Protein AF-A0A855X5D0-F1 (afdb_monomer_lite)

pLDDT: mean 80.13, std 18.16, range [44.34, 98.19]

Foldseek 3Di:
DDDDPPVVVVVVVVVVVVCVVVVVDPVCVVVVVVVVVPPDLVFWDPLLCQQVDDFQFWKWFAFPVRDIDTFTWHGKDFALDPVLQVQQVVLCVVDVVNPQPDGQQFWKWFAFPVGDIDIFGWSWKAKHFPQPDPPDPDDDDDDPPDPRDRGDIWMWTWTDDPVDPHTDTHTLNGTQWMATPSRDTDHSVNRRVCHSVLVGFHRMFIWGDDPNDIDTHGSSRTPTMGGDDCVVVVVVVVVVVVVVVVVVVVVVVVVVVVVVVPPPPDDDDD

Secondary structure (DSSP, 8-state):
---SSHHHHHHHHHHHHHHHHTT--TTHHHHHHHHTTTS--TTEEPGGGGGGSPTT-EEEEEETTS-EEEEEEEEEEE--SHHHHHHHHHHHHT-GGGGGSPPTT-EEEEEETTS-EEEEEEEEEEEEEET--------GGG-------PPEEEEEEEEE-TT-SSPEEEEGGGEEEEE-TT-PEEPHHHHHHHHHTT-S--SEEEEEEETTEEEEEEGGGEEEEEE----TTHHHHHHHHHHHHHHHHHHHHHHHHHHHHTTSS-----

Radius of gyration: 32.15 Å; chains: 1; bounding box: 74×50×108 Å

Structure (mmCIF, N/CA/C/O backbone):
data_AF-A0A855X5D0-F1
#
_entry.id   AF-A0A855X5D0-F1
#
loop_
_atom_site.group_PDB
_atom_site.id
_atom_site.type_symbol
_atom_site.label_atom_id
_atom_site.label_alt_id
_atom_site.label_comp_id
_atom_site.label_asym_id
_atom_site.label_entity_id
_atom_site.label_seq_id
_atom_site.pdbx_PDB_ins_code
_atom_site.Cartn_x
_atom_site.Cartn_y
_atom_site.Cartn_z
_atom_site.occupancy
_atom_site.B_iso_or_equiv
_atom_site.auth_seq_id
_atom_site.auth_comp_id
_atom_site.auth_asym_id
_atom_site.auth_atom_id
_atom_site.pdbx_PDB_model_num
ATOM 1 N N . MET A 1 1 ? 40.410 -20.622 -70.596 1.00 48.56 1 MET A N 1
ATOM 2 C CA . MET A 1 1 ? 39.540 -20.908 -69.436 1.00 48.56 1 MET A CA 1
ATOM 3 C C . MET A 1 1 ? 40.264 -20.461 -68.178 1.00 48.56 1 MET A C 1
ATOM 5 O O . MET A 1 1 ? 41.445 -20.757 -68.060 1.00 48.56 1 MET A O 1
ATOM 9 N N . THR A 1 2 ? 39.512 -19.817 -67.278 1.00 56.19 2 THR A N 1
ATOM 10 C CA . THR A 1 2 ? 39.703 -19.744 -65.812 1.00 56.19 2 THR A CA 1
ATOM 11 C C . THR A 1 2 ? 40.847 -18.895 -65.234 1.00 56.19 2 THR A C 1
ATOM 13 O O . THR A 1 2 ? 41.936 -18.864 -65.783 1.00 56.19 2 THR A O 1
ATOM 16 N N . PHE A 1 3 ? 40.560 -18.278 -64.072 1.00 45.97 3 PHE A N 1
ATOM 17 C CA . PHE A 1 3 ? 41.416 -17.476 -63.166 1.00 45.97 3 PHE A CA 1
ATOM 18 C C . PHE A 1 3 ? 41.301 -15.935 -63.182 1.00 45.97 3 PHE A C 1
ATOM 20 O O . PHE A 1 3 ? 42.291 -15.245 -62.977 1.00 45.97 3 PHE A O 1
ATOM 27 N N . LYS A 1 4 ? 40.090 -15.361 -63.298 1.00 51.19 4 LYS A N 1
ATOM 28 C CA . LYS A 1 4 ? 39.847 -13.962 -62.855 1.00 51.19 4 LYS A CA 1
ATOM 29 C C . LYS A 1 4 ? 38.757 -13.778 -61.783 1.00 51.19 4 LYS A C 1
ATOM 31 O O . LYS A 1 4 ? 38.727 -12.737 -61.143 1.00 51.19 4 LYS A O 1
ATOM 36 N N . SER A 1 5 ? 37.928 -14.785 -61.481 1.00 54.06 5 SER A N 1
ATOM 37 C CA . SER A 1 5 ? 36.814 -14.628 -60.519 1.00 54.06 5 SER A CA 1
ATOM 38 C C . SER A 1 5 ? 37.143 -14.944 -59.049 1.00 54.06 5 SER A C 1
ATOM 40 O O . SER A 1 5 ? 36.291 -14.760 -58.184 1.00 54.06 5 SER A O 1
ATOM 42 N N . ILE A 1 6 ? 38.356 -15.417 -58.733 1.00 57.03 6 ILE A N 1
ATOM 43 C CA . ILE A 1 6 ? 38.697 -15.870 -57.368 1.00 57.03 6 ILE A CA 1
ATOM 44 C C . ILE A 1 6 ? 38.988 -14.681 -56.431 1.00 57.03 6 ILE A C 1
ATOM 46 O O . ILE A 1 6 ? 38.666 -14.738 -55.245 1.00 57.03 6 ILE A O 1
ATOM 50 N N . GLY A 1 7 ? 39.523 -13.573 -56.958 1.00 59.91 7 GLY A N 1
ATOM 51 C CA . GLY A 1 7 ? 39.878 -12.398 -56.151 1.00 59.91 7 GLY A CA 1
ATOM 52 C C . GLY A 1 7 ? 38.670 -11.680 -55.537 1.00 59.91 7 GLY A C 1
ATOM 53 O O . GLY A 1 7 ? 38.699 -11.325 -54.360 1.00 59.91 7 GLY A O 1
ATOM 54 N N . GLY A 1 8 ? 37.581 -11.529 -56.298 1.00 61.88 8 GLY A N 1
ATOM 55 C CA . GLY A 1 8 ? 36.363 -10.864 -55.817 1.00 61.88 8 GLY A CA 1
ATOM 56 C C . GLY A 1 8 ? 35.656 -11.645 -54.708 1.00 61.88 8 GLY A C 1
ATOM 57 O O . GLY A 1 8 ? 35.184 -11.063 -53.734 1.00 61.88 8 GLY A O 1
ATOM 58 N N . LEU A 1 9 ? 35.652 -12.978 -54.800 1.00 67.19 9 LEU A N 1
ATOM 59 C CA . LEU A 1 9 ? 35.000 -13.827 -53.805 1.00 67.19 9 LEU A CA 1
ATOM 60 C C . LEU A 1 9 ? 35.760 -13.808 -52.469 1.00 67.19 9 LEU A C 1
ATOM 62 O O . LEU A 1 9 ? 35.141 -13.729 -51.409 1.00 67.19 9 LEU A O 1
ATOM 66 N N . ALA A 1 10 ? 37.096 -13.790 -52.511 1.00 72.06 10 ALA A N 1
ATOM 67 C CA . ALA A 1 10 ? 37.926 -13.659 -51.314 1.00 72.06 10 ALA A CA 1
ATOM 68 C C . ALA A 1 10 ? 37.711 -12.308 -50.610 1.00 72.06 10 ALA A C 1
ATOM 70 O O . ALA A 1 10 ? 37.531 -12.276 -49.394 1.00 72.06 10 ALA A O 1
ATOM 71 N N . ALA A 1 11 ? 37.647 -11.209 -51.366 1.00 69.62 11 ALA A N 1
ATOM 72 C CA . ALA A 1 11 ? 37.386 -9.878 -50.823 1.00 69.62 11 ALA A CA 1
ATOM 73 C C . ALA A 1 11 ? 36.021 -9.779 -50.122 1.00 69.62 11 ALA A C 1
ATOM 75 O O . ALA A 1 11 ? 35.946 -9.329 -48.978 1.00 69.62 11 ALA A O 1
ATOM 76 N N . VAL A 1 12 ? 34.954 -10.264 -50.765 1.00 71.56 12 VAL A N 1
ATOM 77 C CA . VAL A 1 12 ? 33.603 -10.282 -50.177 1.00 71.56 12 VAL A CA 1
ATOM 78 C C . VAL A 1 12 ? 33.570 -11.133 -48.906 1.00 71.56 12 VAL A C 1
ATOM 80 O O . VAL A 1 12 ? 32.991 -10.726 -47.901 1.00 71.56 12 VAL A O 1
ATOM 83 N N . THR A 1 13 ? 34.252 -12.281 -48.907 1.00 74.31 13 THR A N 1
ATOM 84 C CA . THR A 1 13 ? 34.310 -13.166 -47.734 1.00 74.31 13 THR A CA 1
ATOM 85 C C . THR A 1 13 ? 35.055 -12.511 -46.566 1.00 74.31 13 THR A C 1
ATOM 87 O O . THR A 1 13 ? 34.614 -12.624 -45.425 1.00 74.31 13 THR A O 1
ATOM 90 N N . VAL A 1 14 ? 36.139 -11.771 -46.834 1.00 76.56 14 VAL A N 1
ATOM 91 C CA . VAL A 1 14 ? 36.885 -11.016 -45.811 1.00 76.56 14 VAL A CA 1
ATOM 92 C C . VAL A 1 14 ? 36.046 -9.874 -45.238 1.00 76.56 14 VAL A C 1
ATOM 94 O O . VAL A 1 14 ? 36.034 -9.695 -44.024 1.00 76.56 14 VAL A O 1
ATOM 97 N N . VAL A 1 15 ? 35.291 -9.144 -46.064 1.00 71.81 15 VAL A N 1
ATOM 98 C CA . VAL A 1 15 ? 34.391 -8.077 -45.588 1.00 71.81 15 VAL A CA 1
ATOM 99 C C . VAL A 1 15 ? 33.270 -8.645 -44.713 1.00 71.81 15 VAL A C 1
ATOM 101 O O . VAL A 1 15 ? 33.015 -8.116 -43.633 1.00 71.81 15 VAL A O 1
ATOM 104 N N . ILE A 1 16 ? 32.646 -9.760 -45.113 1.00 71.12 16 ILE A N 1
ATOM 105 C CA . ILE A 1 16 ? 31.619 -10.439 -44.304 1.00 71.12 16 ILE A CA 1
ATOM 106 C C . ILE A 1 16 ? 32.216 -10.958 -42.988 1.00 71.12 16 ILE A C 1
ATOM 108 O O . ILE A 1 16 ? 31.615 -10.776 -41.930 1.00 71.12 16 ILE A O 1
ATOM 112 N N . ALA A 1 17 ? 33.408 -11.559 -43.021 1.00 72.75 17 ALA A N 1
ATOM 113 C CA . ALA A 1 17 ? 34.087 -12.041 -41.819 1.00 72.75 17 ALA A CA 1
ATOM 114 C C . ALA A 1 17 ? 34.466 -10.894 -40.867 1.00 72.75 17 ALA A C 1
ATOM 116 O O . ALA A 1 17 ? 34.275 -11.016 -39.658 1.00 72.75 17 ALA A O 1
ATOM 117 N N . LEU A 1 18 ? 34.936 -9.759 -41.395 1.00 70.00 18 LEU A N 1
ATOM 118 C CA . LEU A 1 18 ? 35.230 -8.560 -40.606 1.00 70.00 18 LEU A CA 1
ATOM 119 C C . LEU A 1 18 ? 33.960 -7.934 -40.019 1.00 70.00 18 LEU A C 1
ATOM 121 O O . LEU A 1 18 ? 33.992 -7.508 -38.871 1.00 70.00 18 LEU A O 1
ATOM 125 N N . LEU A 1 19 ? 32.833 -7.944 -40.738 1.00 64.81 19 LEU A N 1
ATOM 126 C CA . LEU A 1 19 ? 31.530 -7.512 -40.212 1.00 64.81 19 LEU A CA 1
ATOM 127 C C . LEU A 1 19 ? 31.025 -8.423 -39.082 1.00 64.81 19 LEU A C 1
ATOM 129 O O . LEU A 1 19 ? 30.462 -7.933 -38.102 1.00 64.81 19 LEU A O 1
ATOM 133 N N . GLN A 1 20 ? 31.257 -9.737 -39.179 1.00 66.00 20 GLN A N 1
ATOM 134 C CA . GLN A 1 20 ? 30.922 -10.672 -38.101 1.00 66.00 20 GLN A CA 1
ATOM 135 C C . GLN A 1 20 ? 31.852 -10.526 -36.887 1.00 66.00 20 GLN A C 1
ATOM 137 O O . GLN A 1 20 ? 31.377 -10.581 -35.753 1.00 66.00 20 GLN A O 1
ATOM 142 N N . LEU A 1 21 ? 33.147 -10.270 -37.104 1.00 64.31 21 LEU A N 1
ATOM 143 C CA . LEU A 1 21 ? 34.119 -9.998 -36.036 1.00 64.31 21 LEU A CA 1
ATOM 144 C C . LEU A 1 21 ? 33.922 -8.622 -35.384 1.00 64.31 21 LEU A C 1
ATOM 146 O O . LEU A 1 21 ? 34.175 -8.476 -34.191 1.00 64.31 21 LEU A O 1
ATOM 150 N N . ALA A 1 22 ? 33.417 -7.632 -36.124 1.00 63.50 22 ALA A N 1
ATOM 151 C CA . ALA A 1 22 ? 33.080 -6.305 -35.608 1.00 63.50 22 ALA A CA 1
ATOM 152 C C . ALA A 1 22 ? 31.849 -6.305 -34.677 1.00 63.50 22 ALA A C 1
ATOM 154 O O . ALA A 1 22 ? 31.478 -5.260 -34.147 1.00 63.50 22 ALA A O 1
ATOM 155 N N . GLY A 1 23 ? 31.201 -7.456 -34.455 1.00 51.03 23 GLY A N 1
ATOM 156 C CA . GLY A 1 23 ? 30.094 -7.587 -33.505 1.00 51.03 23 GLY A CA 1
ATOM 157 C C . GLY A 1 23 ? 28.768 -6.985 -33.983 1.00 51.03 23 GLY A C 1
ATOM 158 O O . GLY A 1 23 ? 27.768 -7.086 -33.271 1.00 51.03 23 GLY A O 1
ATOM 159 N N . CYS A 1 24 ? 28.704 -6.446 -35.205 1.00 56.78 24 CYS A N 1
ATOM 160 C CA . CYS A 1 24 ? 27.493 -5.926 -35.851 1.00 56.78 24 CYS A CA 1
ATOM 161 C C . CYS A 1 24 ? 26.588 -7.046 -36.388 1.00 56.78 24 CYS A C 1
ATOM 163 O O . CYS A 1 24 ? 26.014 -6.951 -37.470 1.00 56.78 24 CYS A O 1
ATOM 165 N N . SER A 1 25 ? 26.450 -8.141 -35.644 1.00 50.53 25 SER A N 1
ATOM 166 C CA . SER A 1 25 ? 25.411 -9.116 -35.950 1.00 50.53 25 SER A CA 1
ATOM 167 C C . SER A 1 25 ? 24.046 -8.443 -35.756 1.00 50.53 25 SER A C 1
ATOM 169 O O . SER A 1 25 ? 23.836 -7.724 -34.781 1.00 50.53 25 SER A O 1
ATOM 171 N N . ALA A 1 26 ? 23.076 -8.715 -36.631 1.00 51.69 26 ALA A N 1
ATOM 172 C CA . ALA A 1 26 ? 21.668 -8.377 -36.383 1.00 51.69 26 ALA A CA 1
ATOM 173 C C . ALA A 1 26 ? 21.155 -8.955 -35.037 1.00 51.69 26 ALA A C 1
ATOM 175 O O . ALA A 1 26 ? 20.164 -8.495 -34.478 1.00 51.69 26 ALA A O 1
ATOM 176 N N . ILE A 1 27 ? 21.890 -9.921 -34.471 1.00 52.34 27 ILE A N 1
ATOM 177 C CA . ILE A 1 27 ? 21.717 -10.494 -33.132 1.00 52.34 27 ILE A CA 1
ATOM 178 C C . ILE A 1 27 ? 22.186 -9.522 -32.020 1.00 52.34 27 ILE A C 1
ATOM 180 O O . ILE A 1 27 ? 21.593 -9.483 -30.939 1.00 52.34 27 ILE A O 1
ATOM 184 N N . GLY A 1 28 ? 23.179 -8.668 -32.284 1.00 45.84 28 GLY A N 1
ATOM 185 C CA . GLY A 1 28 ? 23.668 -7.618 -31.382 1.00 45.84 28 GLY A CA 1
ATOM 186 C C . GLY A 1 28 ? 22.643 -6.516 -31.090 1.00 45.84 28 GLY A C 1
ATOM 187 O O . GLY A 1 28 ? 22.650 -5.958 -29.993 1.00 45.84 28 GLY A O 1
ATOM 188 N N . TYR A 1 29 ? 21.688 -6.275 -31.996 1.00 51.09 29 TYR A N 1
ATOM 189 C CA . TYR A 1 29 ? 20.552 -5.377 -31.739 1.00 51.09 29 TYR A CA 1
ATOM 190 C C . TYR A 1 29 ? 19.574 -5.941 -30.691 1.00 51.09 29 TYR A C 1
ATOM 192 O O . TYR A 1 29 ? 18.977 -5.175 -29.933 1.00 51.09 29 TYR A O 1
ATOM 200 N N . GLY A 1 30 ? 19.438 -7.269 -30.591 1.00 47.47 30 GLY A N 1
ATOM 201 C CA . GLY A 1 30 ? 18.588 -7.913 -29.584 1.00 47.47 30 GLY A CA 1
ATOM 202 C C . GLY A 1 30 ? 19.266 -8.019 -28.217 1.00 47.47 30 GLY A C 1
ATOM 203 O O . GLY A 1 30 ? 18.674 -7.664 -27.199 1.00 47.47 30 GLY A O 1
ATOM 204 N N . LEU A 1 31 ? 20.536 -8.435 -28.184 1.00 45.72 31 LEU A N 1
ATOM 205 C CA . LEU A 1 31 ? 21.280 -8.624 -26.932 1.00 45.72 31 LEU A CA 1
ATOM 206 C C . LEU A 1 31 ? 21.773 -7.313 -26.311 1.00 45.72 31 LEU A C 1
ATOM 208 O O . LEU A 1 31 ? 21.758 -7.196 -25.088 1.00 45.72 31 LEU A O 1
ATOM 212 N N . GLY A 1 32 ? 22.119 -6.299 -27.111 1.00 44.41 32 GLY A N 1
ATOM 213 C CA . GLY A 1 32 ? 22.496 -4.975 -26.605 1.00 44.41 32 GLY A CA 1
ATOM 214 C C . GLY A 1 32 ? 21.390 -4.335 -25.763 1.00 44.41 32 GLY A C 1
ATOM 215 O O . GLY A 1 32 ? 21.660 -3.852 -24.669 1.00 44.41 32 GLY A O 1
ATOM 216 N N . SER A 1 33 ? 20.124 -4.444 -26.191 1.00 51.22 33 SER A N 1
ATOM 217 C CA . SER A 1 33 ? 18.973 -3.972 -25.401 1.00 51.22 33 SER A CA 1
ATOM 218 C C . SER A 1 33 ? 18.731 -4.763 -24.106 1.00 51.22 33 SER A C 1
ATOM 220 O O . SER A 1 33 ? 18.202 -4.213 -23.141 1.00 51.22 33 SER A O 1
ATOM 222 N N . ALA A 1 34 ? 19.145 -6.033 -24.058 1.00 50.47 34 ALA A N 1
ATOM 223 C CA . ALA A 1 34 ? 19.022 -6.884 -22.875 1.00 50.47 34 ALA A CA 1
ATOM 224 C C . ALA A 1 34 ? 20.180 -6.674 -21.880 1.00 50.47 34 ALA A C 1
ATOM 226 O O . ALA A 1 34 ? 19.989 -6.818 -20.671 1.00 50.47 34 ALA A O 1
ATOM 227 N N . ILE A 1 35 ? 21.370 -6.310 -22.372 1.00 45.81 35 ILE A N 1
ATOM 228 C CA . ILE A 1 35 ? 22.574 -6.069 -21.562 1.00 45.81 35 ILE A CA 1
ATOM 229 C C . ILE A 1 35 ? 22.594 -4.630 -21.016 1.00 45.81 35 ILE A C 1
ATOM 231 O O . ILE A 1 35 ? 22.875 -4.449 -19.828 1.00 45.81 35 ILE A O 1
ATOM 235 N N . ASP A 1 36 ? 22.156 -3.629 -21.793 1.00 49.69 36 ASP A N 1
ATOM 236 C CA . ASP A 1 36 ? 21.922 -2.262 -21.283 1.00 49.69 36 ASP A CA 1
ATOM 237 C C . ASP A 1 36 ? 20.812 -2.212 -20.213 1.00 49.69 36 ASP A C 1
ATOM 239 O O . ASP A 1 36 ? 20.760 -1.286 -19.403 1.00 49.69 36 ASP A O 1
ATOM 243 N N . GLY A 1 37 ? 19.951 -3.235 -20.150 1.00 50.72 37 GLY A N 1
ATOM 244 C CA . GLY A 1 37 ? 18.938 -3.384 -19.105 1.00 50.72 37 GLY A CA 1
ATOM 245 C C . GLY A 1 37 ? 19.491 -3.749 -17.721 1.00 50.72 37 GLY A C 1
ATOM 246 O O . GLY A 1 37 ? 18.774 -3.598 -16.734 1.00 50.72 37 GLY A O 1
ATOM 247 N N . ARG A 1 38 ? 20.746 -4.219 -17.606 1.00 47.91 38 ARG A N 1
ATOM 248 C CA . ARG A 1 38 ? 21.296 -4.736 -16.333 1.00 47.91 38 ARG A CA 1
ATOM 249 C C . ARG A 1 38 ? 22.360 -3.863 -15.667 1.00 47.91 38 ARG A C 1
ATOM 251 O O . ARG A 1 38 ? 22.515 -3.967 -14.456 1.00 47.91 38 ARG A O 1
ATOM 258 N N . GLN A 1 39 ? 23.067 -2.993 -16.392 1.00 45.44 39 GLN A N 1
ATOM 259 C CA . GLN A 1 39 ? 24.196 -2.223 -15.828 1.00 45.44 39 GLN A CA 1
ATOM 260 C C . GLN A 1 39 ? 23.893 -0.756 -15.483 1.00 45.44 39 GLN A C 1
ATOM 262 O O . GLN A 1 39 ? 24.795 0.017 -15.164 1.00 45.44 39 GLN A O 1
ATOM 267 N N . GLY A 1 40 ? 22.619 -0.368 -15.451 1.00 45.34 40 GLY A N 1
ATOM 268 C CA . GLY A 1 40 ? 22.233 1.006 -15.146 1.00 45.34 40 GLY A CA 1
ATOM 269 C C . GLY A 1 40 ? 20.891 1.147 -14.449 1.00 45.34 40 GLY A C 1
ATOM 270 O O . GLY A 1 40 ? 20.131 2.035 -14.825 1.00 45.34 40 GLY A O 1
ATOM 271 N N . ALA A 1 41 ? 20.597 0.350 -13.415 1.00 51.72 41 ALA A N 1
ATOM 272 C CA . ALA A 1 41 ? 19.527 0.675 -12.463 1.00 51.72 41 ALA A CA 1
ATOM 273 C C . ALA A 1 41 ? 19.930 1.896 -11.608 1.00 51.72 41 ALA A C 1
ATOM 275 O O . ALA A 1 41 ? 20.033 1.844 -10.390 1.00 51.72 41 ALA A O 1
ATOM 276 N N . LYS A 1 42 ? 20.194 3.032 -12.259 1.00 53.56 42 LYS A N 1
ATOM 277 C CA . LYS A 1 42 ? 20.496 4.328 -11.640 1.00 53.56 42 LYS A CA 1
ATOM 278 C C . LYS A 1 42 ? 19.240 4.999 -11.057 1.00 53.56 42 LYS A C 1
ATOM 280 O O . LYS A 1 42 ? 19.209 6.217 -10.936 1.00 53.56 42 LYS A O 1
ATOM 285 N N . GLY A 1 43 ? 18.188 4.249 -10.735 1.00 67.12 43 GLY A N 1
ATOM 286 C CA . GLY A 1 43 ? 16.895 4.860 -10.440 1.00 67.12 43 GLY A CA 1
ATOM 287 C C . GLY A 1 43 ? 15.845 3.947 -9.838 1.00 67.12 43 GLY A C 1
ATOM 288 O O . GLY A 1 43 ? 14.670 4.233 -10.040 1.00 67.12 43 GLY A O 1
ATOM 289 N N . GLU A 1 44 ? 16.233 2.873 -9.141 1.00 83.69 44 GLU A N 1
ATOM 290 C CA . GLU A 1 44 ? 15.297 2.266 -8.192 1.00 83.69 44 GLU A CA 1
ATOM 291 C C . GLU A 1 44 ? 15.043 3.278 -7.077 1.00 83.69 44 GLU A C 1
ATOM 293 O O . GLU A 1 44 ? 15.970 3.743 -6.412 1.00 83.69 44 GLU A O 1
ATOM 298 N N . ILE A 1 45 ? 13.787 3.675 -6.943 1.00 85.62 45 ILE A N 1
ATOM 299 C CA . ILE A 1 45 ? 13.365 4.671 -5.975 1.00 85.62 45 ILE A CA 1
ATOM 300 C C . ILE A 1 45 ? 13.011 3.922 -4.696 1.00 85.62 45 ILE A C 1
ATOM 302 O O . ILE A 1 45 ? 12.216 2.976 -4.756 1.00 85.62 45 ILE A O 1
ATOM 306 N N . PRO A 1 46 ? 13.570 4.312 -3.539 1.00 86.75 46 PRO A N 1
ATOM 307 C CA . PRO A 1 46 ? 13.170 3.712 -2.276 1.00 86.75 46 PRO A CA 1
ATOM 308 C C . PRO A 1 46 ? 11.680 3.971 -2.025 1.00 86.75 46 PRO A C 1
ATOM 310 O O . PRO A 1 46 ? 11.149 5.003 -2.425 1.00 86.75 46 PRO A O 1
ATOM 313 N N . GLU A 1 47 ? 11.001 3.060 -1.328 1.00 87.69 47 GLU A N 1
ATOM 314 C CA . GLU A 1 47 ? 9.552 3.147 -1.067 1.00 87.69 47 GLU A CA 1
ATOM 315 C C . GLU A 1 47 ? 9.124 4.499 -0.473 1.00 87.69 47 GLU A C 1
ATOM 317 O O . GLU A 1 47 ? 8.126 5.084 -0.892 1.00 87.69 47 GLU A O 1
ATOM 322 N N . SER A 1 48 ? 9.948 5.061 0.418 1.00 83.44 48 SER A N 1
ATOM 323 C CA . SER A 1 48 ? 9.735 6.384 1.023 1.00 83.44 48 SER A CA 1
ATOM 324 C C . SER A 1 48 ? 9.682 7.541 0.024 1.00 83.44 48 SER A C 1
ATOM 326 O O . SER A 1 48 ? 9.222 8.628 0.362 1.00 83.44 48 SER A O 1
ATOM 328 N N . GLU A 1 49 ? 10.190 7.332 -1.186 1.00 87.81 49 GLU A N 1
ATOM 329 C CA . GLU A 1 49 ? 10.283 8.324 -2.251 1.00 87.81 49 GLU A CA 1
ATOM 330 C C . GLU A 1 49 ? 9.331 8.023 -3.419 1.00 87.81 49 GLU A C 1
ATOM 332 O O . GLU A 1 49 ? 9.271 8.816 -4.358 1.00 87.81 49 GLU A O 1
ATOM 337 N N . TRP A 1 50 ? 8.535 6.946 -3.390 1.00 87.19 50 TRP A N 1
ATOM 338 C CA . TRP A 1 50 ? 7.582 6.654 -4.477 1.00 87.19 50 TRP A CA 1
ATOM 339 C C . TRP A 1 50 ? 6.569 7.783 -4.679 1.00 87.19 50 TRP A C 1
ATOM 341 O O . TRP A 1 50 ? 6.234 8.127 -5.809 1.00 87.19 50 TRP A O 1
ATOM 351 N N . THR A 1 51 ? 6.147 8.430 -3.594 1.00 80.50 51 THR A N 1
ATOM 352 C CA . THR A 1 51 ? 5.250 9.596 -3.631 1.00 80.50 51 THR A CA 1
ATOM 353 C C . THR A 1 51 ? 5.930 10.869 -4.140 1.00 80.50 51 THR A C 1
ATOM 355 O O . THR A 1 51 ? 5.246 11.823 -4.502 1.00 80.50 51 THR A O 1
ATOM 358 N N . SER A 1 52 ? 7.266 10.899 -4.194 1.00 84.12 52 SER A N 1
ATOM 359 C CA . SER A 1 52 ? 8.029 12.028 -4.742 1.00 84.12 52 SER A CA 1
ATOM 360 C C . SER A 1 52 ? 8.139 11.990 -6.268 1.00 84.12 52 SER A C 1
ATOM 362 O O . SER A 1 52 ? 8.508 12.992 -6.889 1.00 84.12 52 SER A O 1
ATOM 364 N N . VAL A 1 53 ? 7.798 10.857 -6.893 1.00 88.00 53 VAL A N 1
ATOM 365 C CA . VAL A 1 53 ? 7.762 10.742 -8.350 1.00 88.00 53 VAL A CA 1
ATOM 366 C C . VAL A 1 53 ? 6.682 11.672 -8.885 1.00 88.00 53 VAL A C 1
ATOM 368 O O . VAL A 1 53 ? 5.508 11.558 -8.548 1.00 88.00 53 VAL A O 1
ATOM 371 N N . SER A 1 54 ? 7.072 12.616 -9.737 1.00 88.81 54 SER A N 1
ATOM 372 C CA . SER A 1 54 ? 6.107 13.537 -10.333 1.00 88.81 54 SER A CA 1
ATOM 373 C C . SER A 1 54 ? 5.139 12.787 -11.263 1.00 88.81 54 SER A C 1
ATOM 375 O O . SER A 1 54 ? 5.592 11.935 -12.037 1.00 88.81 54 SER A O 1
ATOM 377 N N . PRO A 1 55 ? 3.834 13.114 -11.252 1.00 92.56 55 PRO A N 1
ATOM 378 C CA . PRO A 1 55 ? 2.897 12.603 -12.244 1.00 92.56 55 PRO A CA 1
ATOM 379 C C . PRO A 1 55 ? 3.360 12.882 -13.684 1.00 92.56 55 PRO A C 1
ATOM 381 O O . PRO A 1 55 ? 4.046 13.869 -13.953 1.00 92.56 55 PRO A O 1
ATOM 384 N N . GLY A 1 56 ? 3.002 12.001 -14.615 1.00 91.44 56 GLY A N 1
ATOM 385 C CA . GLY A 1 56 ? 3.413 12.021 -16.019 1.00 91.44 56 GLY A CA 1
ATOM 386 C C . GLY A 1 56 ? 4.725 11.283 -16.305 1.00 91.44 56 GLY A C 1
ATOM 387 O O . GLY A 1 56 ? 4.995 10.941 -17.456 1.00 91.44 56 GLY A O 1
ATOM 388 N N . ARG A 1 57 ? 5.549 10.994 -15.288 1.00 91.62 57 ARG A N 1
ATOM 389 C CA . ARG A 1 57 ? 6.849 10.334 -15.481 1.00 91.62 57 ARG A CA 1
ATOM 390 C C . ARG A 1 57 ? 6.679 8.890 -15.943 1.00 91.62 57 ARG A C 1
ATOM 392 O O . ARG A 1 57 ? 5.899 8.140 -15.369 1.00 91.62 57 ARG A O 1
ATOM 399 N N . SER A 1 58 ? 7.476 8.489 -16.930 1.00 92.19 58 SER A N 1
ATOM 400 C CA . SER A 1 58 ? 7.571 7.087 -17.336 1.00 92.19 58 SER A CA 1
ATOM 401 C C . SER A 1 58 ? 8.258 6.264 -16.239 1.00 92.19 58 SER A C 1
ATOM 403 O O . SER A 1 58 ? 9.394 6.557 -15.849 1.00 92.19 58 SER A O 1
ATOM 405 N N . VAL A 1 59 ? 7.571 5.240 -15.743 1.00 93.75 59 VAL A N 1
ATOM 406 C CA . VAL A 1 59 ? 8.043 4.337 -14.688 1.00 93.75 59 VAL A CA 1
ATOM 407 C C . VAL A 1 59 ? 7.884 2.880 -15.102 1.00 93.75 59 VAL A C 1
ATOM 409 O O . VAL A 1 59 ? 7.000 2.527 -15.883 1.00 93.75 59 VAL A O 1
ATOM 412 N N . GLN A 1 60 ? 8.723 2.030 -14.523 1.00 94.62 60 GLN A N 1
ATOM 413 C CA . GLN A 1 60 ? 8.535 0.588 -14.458 1.00 94.62 60 GLN A CA 1
ATOM 414 C C . GLN A 1 60 ? 8.299 0.198 -13.007 1.00 94.62 60 GLN A C 1
ATOM 416 O O . GLN A 1 60 ? 9.105 0.524 -12.136 1.00 94.62 60 GLN A O 1
ATOM 421 N N . VAL A 1 61 ? 7.202 -0.500 -12.750 1.00 94.44 61 VAL A N 1
ATOM 422 C CA . VAL A 1 61 ? 6.842 -0.981 -11.419 1.00 94.44 61 VAL A CA 1
ATOM 423 C C . VAL A 1 61 ? 6.934 -2.491 -11.404 1.00 94.44 61 VAL A C 1
ATOM 425 O O . VAL A 1 61 ? 6.199 -3.177 -12.114 1.00 94.44 61 VAL A O 1
ATOM 428 N N . TYR A 1 62 ? 7.865 -2.995 -10.603 1.00 93.75 62 TYR A N 1
ATOM 429 C CA . TYR A 1 62 ? 8.109 -4.413 -10.401 1.00 93.75 62 TYR A CA 1
ATOM 430 C C . TYR A 1 62 ? 7.268 -4.892 -9.225 1.00 93.75 62 TYR A C 1
ATOM 432 O O . TYR A 1 62 ? 7.293 -4.305 -8.144 1.00 93.75 62 TYR A O 1
ATOM 440 N N . ARG A 1 63 ? 6.518 -5.969 -9.434 1.00 94.62 63 ARG A N 1
ATOM 441 C CA . ARG A 1 63 ? 5.670 -6.598 -8.418 1.00 94.62 63 ARG A CA 1
ATOM 442 C C . ARG A 1 63 ? 6.409 -7.750 -7.752 1.00 94.62 63 ARG A C 1
ATOM 444 O O . ARG A 1 63 ? 7.292 -8.350 -8.365 1.00 94.62 63 ARG A O 1
ATOM 451 N N . ASP A 1 64 ? 5.967 -8.157 -6.569 1.00 91.00 64 ASP A N 1
ATOM 452 C CA . ASP A 1 64 ? 6.572 -9.301 -5.858 1.00 91.00 64 ASP A CA 1
ATOM 453 C C . ASP A 1 64 ? 6.494 -10.613 -6.647 1.00 91.00 64 ASP A C 1
ATOM 455 O O . ASP A 1 64 ? 7.371 -11.464 -6.547 1.00 91.00 64 ASP A O 1
ATOM 459 N N . SER A 1 65 ? 5.493 -10.741 -7.522 1.00 91.56 65 SER A N 1
ATOM 460 C CA . SER A 1 65 ? 5.364 -11.859 -8.469 1.00 91.56 65 SER A CA 1
ATOM 461 C C . SER A 1 65 ? 6.495 -11.964 -9.509 1.00 91.56 65 SER A C 1
ATOM 463 O O . SER A 1 65 ? 6.523 -12.923 -10.272 1.00 91.56 65 SER A O 1
ATOM 465 N N . GLY A 1 66 ? 7.374 -10.961 -9.619 1.00 88.88 66 GLY A N 1
ATOM 466 C CA . GLY A 1 66 ? 8.403 -10.859 -10.662 1.00 88.88 66 GLY A CA 1
ATOM 467 C C . GLY A 1 66 ? 7.921 -10.233 -11.977 1.00 88.88 66 GLY A C 1
ATOM 468 O O . GLY A 1 66 ? 8.742 -9.866 -12.814 1.00 88.88 66 GLY A O 1
ATOM 469 N N . LEU A 1 67 ? 6.608 -10.058 -12.153 1.00 92.31 67 LEU A N 1
ATOM 470 C CA . LEU A 1 67 ? 6.032 -9.293 -13.260 1.00 92.31 67 LEU A CA 1
ATOM 471 C C . LEU A 1 67 ? 6.292 -7.792 -13.086 1.00 92.31 67 LEU A C 1
ATOM 473 O O . LEU A 1 67 ? 6.336 -7.295 -11.958 1.00 92.31 67 LEU A O 1
ATOM 477 N N . PHE A 1 68 ? 6.383 -7.060 -14.195 1.00 92.56 68 PHE A N 1
ATOM 478 C CA . PHE A 1 68 ? 6.477 -5.602 -14.181 1.00 92.56 68 PHE A CA 1
ATOM 479 C C . PHE A 1 68 ? 5.417 -4.957 -15.074 1.00 92.56 68 PHE A C 1
ATOM 481 O O . PHE A 1 68 ? 4.950 -5.555 -16.043 1.00 92.56 68 PHE A O 1
ATOM 488 N N . ILE A 1 69 ? 5.045 -3.726 -14.734 1.00 93.38 69 ILE A N 1
ATOM 489 C CA . ILE A 1 69 ? 4.171 -2.861 -15.532 1.00 93.38 69 ILE A CA 1
ATOM 490 C C . ILE A 1 69 ? 4.964 -1.601 -15.869 1.00 93.38 69 ILE A C 1
ATOM 492 O O . ILE A 1 69 ? 5.556 -0.987 -14.985 1.00 93.38 69 ILE A O 1
ATOM 496 N N . SER A 1 70 ? 4.991 -1.223 -17.145 1.00 94.06 70 SER A N 1
ATOM 497 C CA . SER A 1 70 ? 5.637 0.005 -17.619 1.00 94.06 70 SER A CA 1
ATOM 498 C C . SER A 1 70 ? 4.574 0.988 -18.083 1.00 94.06 70 SER A C 1
ATOM 500 O O . SER A 1 70 ? 3.668 0.586 -18.808 1.00 94.06 70 SER A O 1
ATOM 502 N N . GLY A 1 71 ? 4.681 2.261 -17.717 1.00 94.31 71 GLY A N 1
ATOM 503 C CA . GLY A 1 71 ? 3.711 3.276 -18.129 1.00 94.31 71 GLY A CA 1
ATOM 504 C C . GLY A 1 71 ? 3.973 4.651 -17.525 1.00 94.31 71 GLY A C 1
ATOM 505 O O . GLY A 1 71 ? 5.024 4.890 -16.935 1.00 94.31 71 GLY A O 1
ATOM 506 N N . SER A 1 72 ? 3.016 5.562 -17.678 1.00 94.75 72 SER A N 1
ATOM 507 C CA . SER A 1 72 ? 3.059 6.896 -17.078 1.00 94.75 72 SER A CA 1
ATOM 508 C C . SER A 1 72 ? 2.500 6.858 -15.656 1.00 94.75 72 SER A C 1
ATOM 510 O O . SER A 1 72 ? 1.383 6.393 -15.433 1.00 94.75 72 SER A O 1
ATOM 512 N N . PHE A 1 73 ? 3.282 7.322 -14.685 1.00 94.56 73 PHE A N 1
ATOM 513 C CA . PHE A 1 73 ? 2.882 7.409 -13.285 1.00 94.56 73 PHE A CA 1
ATOM 514 C C . PHE A 1 73 ? 1.887 8.551 -13.071 1.00 94.56 73 PHE A C 1
ATOM 516 O O . PHE A 1 73 ? 2.148 9.672 -13.494 1.00 94.56 73 PHE A O 1
ATOM 523 N N . HIS A 1 74 ? 0.783 8.308 -12.371 1.00 93.12 74 HIS A N 1
ATOM 524 C CA . HIS A 1 74 ? -0.228 9.329 -12.065 1.00 93.12 74 HIS A CA 1
ATOM 525 C C . HIS A 1 74 ? -0.261 9.752 -10.592 1.00 93.12 74 HIS A C 1
ATOM 527 O O . HIS A 1 74 ? -0.977 10.692 -10.254 1.00 93.12 74 HIS A O 1
ATOM 533 N N . GLY A 1 75 ? 0.524 9.107 -9.729 1.00 91.88 75 GLY A N 1
ATOM 534 C CA . GLY A 1 75 ? 0.502 9.321 -8.284 1.00 91.88 75 GLY A CA 1
ATOM 535 C C . GLY A 1 75 ? 0.129 8.052 -7.523 1.00 91.88 75 GLY A C 1
ATOM 536 O O . GLY A 1 75 ? 0.039 6.961 -8.092 1.00 91.88 75 GLY A O 1
ATOM 537 N N . SER A 1 76 ? -0.096 8.208 -6.223 1.00 89.94 76 SER A N 1
ATOM 538 C CA . SER A 1 76 ? -0.746 7.197 -5.399 1.00 89.94 76 SER A CA 1
ATOM 539 C C . SER A 1 76 ? -2.233 7.516 -5.247 1.00 89.94 76 SER A C 1
ATOM 541 O O . SER A 1 76 ? -2.624 8.680 -5.139 1.00 89.94 76 SER A O 1
ATOM 543 N N . SER A 1 77 ? -3.070 6.485 -5.235 1.00 91.12 77 SER A N 1
ATOM 544 C CA . SER A 1 77 ? -4.492 6.584 -4.912 1.00 91.12 77 SER A CA 1
ATOM 545 C C . SER A 1 77 ? -4.825 5.658 -3.752 1.00 91.12 77 SER A C 1
ATOM 547 O O . SER A 1 77 ? -4.129 4.676 -3.492 1.00 91.12 77 SER A O 1
ATOM 549 N N . ILE A 1 78 ? -5.911 5.968 -3.049 1.00 88.38 78 ILE A N 1
ATOM 550 C CA . ILE A 1 78 ? -6.464 5.061 -2.051 1.00 88.38 78 ILE A CA 1
ATOM 551 C C . ILE A 1 78 ? -7.521 4.207 -2.744 1.00 88.38 78 ILE A C 1
ATOM 553 O O . ILE A 1 78 ? -8.522 4.726 -3.241 1.00 88.38 78 ILE A O 1
ATOM 557 N N . THR A 1 79 ? -7.305 2.895 -2.770 1.00 80.50 79 THR A N 1
ATOM 558 C CA . THR A 1 79 ? -8.198 1.959 -3.456 1.00 80.50 79 THR A CA 1
ATOM 559 C C . THR A 1 79 ? -9.220 1.408 -2.464 1.00 80.50 79 THR A C 1
ATOM 561 O O . THR A 1 79 ? -8.971 0.432 -1.762 1.00 80.50 79 THR A O 1
ATOM 564 N N . TYR A 1 80 ? -10.407 2.015 -2.412 1.00 70.62 80 TYR A N 1
ATOM 565 C CA . TYR A 1 80 ? -11.508 1.604 -1.518 1.00 70.62 80 TYR A CA 1
ATOM 566 C C . TYR A 1 80 ? -12.308 0.382 -2.017 1.00 70.62 80 TYR A C 1
ATOM 568 O O . TYR A 1 80 ? -13.435 0.141 -1.582 1.00 70.62 80 TYR A O 1
ATOM 576 N N . GLY A 1 81 ? -11.760 -0.354 -2.985 1.00 75.38 81 GLY A N 1
ATOM 577 C CA . GLY A 1 81 ? -12.489 -1.332 -3.784 1.00 75.38 81 GLY A CA 1
ATOM 578 C C . GLY A 1 81 ? -12.623 -2.726 -3.171 1.00 75.38 81 GLY A C 1
ATOM 579 O O . GLY A 1 81 ? -12.051 -3.065 -2.133 1.00 75.38 81 GLY A O 1
ATOM 580 N N . THR A 1 82 ? -13.360 -3.572 -3.892 1.00 82.81 82 THR A N 1
ATOM 581 C CA . THR A 1 82 ? -13.531 -5.005 -3.604 1.00 82.81 82 THR A CA 1
ATOM 582 C C . THR A 1 82 ? -12.200 -5.756 -3.541 1.00 82.81 82 THR A C 1
ATOM 584 O O . THR A 1 82 ? -12.088 -6.699 -2.761 1.00 82.81 82 THR A O 1
ATOM 587 N N . ASP A 1 83 ? -11.181 -5.316 -4.289 1.00 90.38 83 ASP A N 1
ATOM 588 C CA . ASP A 1 83 ? -9.848 -5.926 -4.248 1.00 90.38 83 ASP A CA 1
ATOM 589 C C . ASP A 1 83 ? -9.194 -5.791 -2.869 1.00 90.38 83 ASP A C 1
ATOM 591 O O . ASP A 1 83 ? -8.725 -6.786 -2.323 1.00 90.38 83 ASP A O 1
ATOM 595 N N . TYR A 1 84 ? -9.228 -4.605 -2.248 1.00 94.44 84 TYR A N 1
ATOM 596 C CA . TYR A 1 84 ? -8.659 -4.424 -0.911 1.00 94.44 84 TYR A CA 1
ATOM 597 C C . TYR A 1 84 ? -9.358 -5.309 0.126 1.00 94.44 84 TYR A C 1
ATOM 599 O O . TYR A 1 84 ? -8.690 -6.036 0.860 1.00 94.44 84 TYR A O 1
ATOM 607 N N . LYS A 1 85 ? -10.700 -5.318 0.137 1.00 94.88 85 LYS A N 1
ATOM 608 C CA . LYS A 1 85 ? -11.476 -6.185 1.040 1.00 94.88 85 LYS A CA 1
ATOM 609 C C . LYS A 1 85 ? -11.128 -7.657 0.853 1.00 94.88 85 LYS A C 1
ATOM 611 O O . LYS A 1 85 ? -10.957 -8.373 1.834 1.00 94.88 85 LYS A O 1
ATOM 616 N N . LYS A 1 86 ? -10.982 -8.097 -0.400 1.00 95.31 86 LYS A N 1
ATOM 617 C CA . LYS A 1 86 ? -10.570 -9.463 -0.721 1.00 95.31 86 LYS A CA 1
ATOM 618 C C . LYS A 1 86 ? -9.164 -9.757 -0.197 1.00 95.31 86 LYS A C 1
ATOM 620 O O . LYS A 1 86 ? -8.987 -10.754 0.489 1.00 95.31 86 LYS A O 1
ATOM 625 N N . ARG A 1 87 ? -8.179 -8.892 -0.470 1.00 95.12 87 ARG A N 1
ATOM 626 C CA . ARG A 1 87 ? -6.797 -9.054 0.021 1.00 95.12 87 ARG A CA 1
ATOM 627 C C . ARG A 1 87 ? -6.739 -9.119 1.543 1.00 95.12 87 ARG A C 1
ATOM 629 O O . ARG A 1 87 ? -6.020 -9.953 2.084 1.00 95.12 87 ARG A O 1
ATOM 636 N N . TYR A 1 88 ? -7.504 -8.265 2.216 1.00 96.38 88 TYR A N 1
ATOM 637 C CA . TYR A 1 88 ? -7.613 -8.267 3.668 1.00 96.38 88 TYR A CA 1
ATOM 638 C C . TYR A 1 88 ? -8.245 -9.564 4.190 1.00 96.38 88 TYR A C 1
ATOM 640 O O . TYR A 1 88 ? -7.691 -10.185 5.090 1.00 96.38 88 TYR A O 1
ATOM 648 N N . GLY A 1 89 ? -9.351 -10.018 3.593 1.00 96.38 89 GLY A N 1
ATOM 649 C CA . GLY A 1 89 ? -9.990 -11.286 3.957 1.00 96.38 89 GLY A CA 1
ATOM 650 C C . GLY A 1 89 ? -9.073 -12.493 3.742 1.00 96.38 89 GLY A C 1
ATOM 651 O O . GLY A 1 89 ? -8.938 -13.324 4.635 1.00 96.38 89 GLY A O 1
ATOM 652 N N . ASP A 1 90 ? -8.379 -12.558 2.600 1.00 96.44 90 ASP A N 1
ATOM 653 C CA . ASP A 1 90 ? -7.380 -13.596 2.305 1.00 96.44 90 ASP A CA 1
ATOM 654 C C . ASP A 1 90 ? -6.261 -13.594 3.370 1.00 96.44 90 ASP A C 1
ATOM 656 O O . ASP A 1 90 ? -5.846 -14.646 3.853 1.00 96.44 90 ASP A O 1
ATOM 660 N N . TRP A 1 91 ? -5.801 -12.408 3.782 1.00 96.62 91 TRP A N 1
ATOM 661 C CA . TRP A 1 91 ? -4.788 -12.242 4.825 1.00 96.62 91 TRP A CA 1
ATOM 662 C C . TRP A 1 91 ? -5.272 -12.645 6.224 1.00 96.62 91 TRP A C 1
ATOM 664 O O . TRP A 1 91 ? -4.510 -13.265 6.971 1.00 96.62 91 TRP A O 1
ATOM 674 N N . GLN A 1 92 ? -6.510 -12.306 6.581 1.00 96.06 92 GLN A N 1
ATOM 675 C CA . GLN A 1 92 ? -7.100 -12.641 7.876 1.00 96.06 92 GLN A CA 1
ATOM 676 C C . GLN A 1 92 ? -7.351 -14.151 7.992 1.00 96.06 92 GLN A C 1
ATOM 678 O O . GLN A 1 92 ? -7.058 -14.746 9.021 1.00 96.06 92 GLN A O 1
ATOM 683 N N . ASN A 1 93 ? -7.807 -14.789 6.910 1.00 96.06 93 ASN A N 1
ATOM 684 C CA . ASN A 1 93 ? -8.048 -16.234 6.856 1.00 96.06 93 ASN A CA 1
ATOM 685 C C . ASN A 1 93 ? -6.761 -17.073 6.859 1.00 96.06 93 ASN A C 1
ATOM 687 O O . ASN A 1 93 ? -6.812 -18.268 7.141 1.00 96.06 93 ASN A O 1
ATOM 691 N N . ALA A 1 94 ? -5.610 -16.474 6.543 1.00 96.62 94 ALA A N 1
ATOM 692 C CA . ALA A 1 94 ? -4.329 -17.174 6.542 1.00 96.62 94 ALA A CA 1
ATOM 693 C C . ALA A 1 94 ? -3.793 -17.483 7.955 1.00 96.62 94 ALA A C 1
ATOM 695 O O . ALA A 1 94 ? -2.860 -18.274 8.080 1.00 96.62 94 ALA A O 1
ATOM 696 N N . ASP A 1 95 ? -4.327 -16.851 9.006 1.00 94.69 95 ASP A N 1
ATOM 697 C CA . ASP A 1 95 ? -3.824 -16.977 10.378 1.00 94.69 95 ASP A CA 1
ATOM 698 C C . ASP A 1 95 ? -4.906 -16.572 11.387 1.00 94.69 95 ASP A C 1
ATOM 700 O O . ASP A 1 95 ? -5.293 -15.405 11.482 1.00 94.69 95 ASP A O 1
ATOM 704 N N . SER A 1 96 ? -5.373 -17.538 12.179 1.00 90.81 96 SER A N 1
ATOM 705 C CA . SER A 1 96 ? -6.496 -17.342 13.098 1.00 90.81 96 SER A CA 1
ATOM 706 C C . SER A 1 96 ? -6.229 -16.313 14.197 1.00 90.81 96 SER A C 1
ATOM 708 O O . SER A 1 96 ? -7.175 -15.776 14.774 1.00 90.81 96 SER A O 1
ATOM 710 N N . THR A 1 97 ? -4.963 -15.994 14.488 1.00 90.75 97 THR A N 1
ATOM 711 C CA . THR A 1 97 ? -4.615 -14.934 15.452 1.00 90.75 97 THR A CA 1
ATOM 712 C C . THR A 1 97 ? -5.049 -13.542 14.975 1.00 90.75 97 THR A C 1
ATOM 714 O O . THR A 1 97 ? -5.143 -12.613 15.776 1.00 90.75 97 THR A O 1
ATOM 717 N N . ARG A 1 98 ? -5.387 -13.393 13.686 1.00 93.62 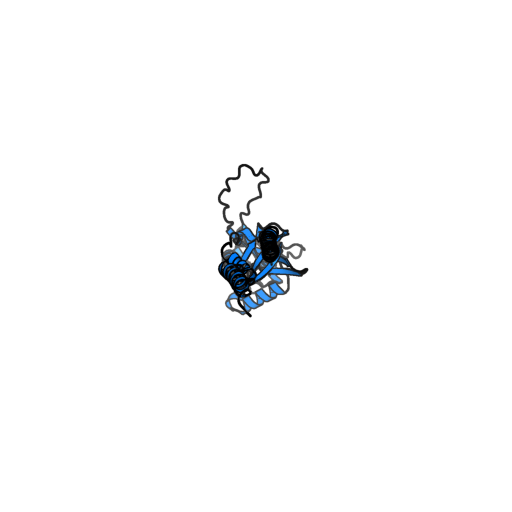98 ARG A N 1
ATOM 718 C CA . ARG A 1 98 ? -5.795 -12.130 13.051 1.00 93.62 98 ARG A CA 1
ATOM 719 C C . ARG A 1 98 ? -7.301 -11.868 13.098 1.00 93.62 98 ARG A C 1
ATOM 721 O O . ARG A 1 98 ? -7.728 -10.773 12.738 1.00 93.62 98 ARG A O 1
ATOM 728 N N . HIS A 1 99 ? -8.122 -12.817 13.557 1.00 89.00 99 HIS A N 1
ATOM 729 C CA . HIS A 1 99 ? -9.583 -12.641 13.628 1.00 89.00 99 HIS A CA 1
ATOM 730 C C . HIS A 1 99 ? -10.035 -11.540 14.604 1.00 89.00 99 HIS A C 1
ATOM 732 O O . HIS A 1 99 ? -11.152 -11.048 14.488 1.00 89.00 99 HIS A O 1
ATOM 738 N N . GLY A 1 100 ? -9.177 -11.127 15.545 1.00 90.94 100 GLY A N 1
ATOM 739 C CA . GLY A 1 100 ? -9.459 -10.001 16.441 1.00 90.94 100 GLY A CA 1
ATOM 740 C C . GLY A 1 100 ? -9.291 -8.624 15.790 1.00 90.94 100 GLY A C 1
ATOM 741 O O . GLY A 1 100 ? -9.799 -7.644 16.326 1.00 90.94 100 GLY A O 1
ATOM 742 N N . ILE A 1 101 ? -8.601 -8.542 14.649 1.00 96.25 101 ILE A N 1
ATOM 743 C CA . ILE A 1 101 ? -8.297 -7.278 13.972 1.00 96.25 101 ILE A CA 1
ATOM 744 C C . ILE A 1 101 ? -9.533 -6.844 13.164 1.00 96.25 101 ILE A C 1
ATOM 746 O O . ILE A 1 101 ? -10.030 -7.646 12.369 1.00 96.25 101 ILE A O 1
ATOM 750 N N . PRO A 1 102 ? -10.040 -5.607 13.345 1.00 97.06 102 PRO A N 1
ATOM 751 C CA . PRO A 1 102 ? -11.243 -5.153 12.651 1.00 97.06 102 PRO A CA 1
ATOM 752 C C . PRO A 1 102 ? -11.092 -5.167 11.126 1.00 97.06 102 PRO A C 1
ATOM 754 O O . PRO A 1 102 ? -10.085 -4.714 10.580 1.00 97.06 102 PRO A O 1
ATOM 757 N N . ALA A 1 103 ? -12.112 -5.648 10.425 1.00 96.19 103 ALA A N 1
ATOM 758 C CA . ALA A 1 103 ? -12.117 -5.737 8.974 1.00 96.19 103 ALA A CA 1
ATOM 759 C C . ALA A 1 103 ? -12.647 -4.450 8.306 1.00 96.19 103 ALA A C 1
ATOM 761 O O . ALA A 1 103 ? -13.425 -3.690 8.890 1.00 96.19 103 ALA A O 1
ATOM 762 N N . PRO A 1 104 ? -12.281 -4.188 7.037 1.00 96.12 104 PRO A N 1
ATOM 763 C CA . PRO A 1 104 ? -12.852 -3.094 6.254 1.00 96.12 104 PRO A CA 1
ATOM 764 C C . PRO A 1 104 ? -14.386 -3.172 6.132 1.00 96.12 104 PRO A C 1
ATOM 766 O O . PRO A 1 104 ? -14.943 -4.016 5.422 1.00 96.12 104 PRO A O 1
ATOM 769 N N . GLY A 1 105 ? -15.077 -2.213 6.737 1.00 95.44 105 GLY A N 1
ATOM 770 C CA . GLY A 1 105 ? -16.532 -2.140 6.849 1.00 95.44 105 GLY A CA 1
ATOM 771 C C . GLY A 1 105 ? -17.046 -2.314 8.277 1.00 95.44 105 GLY A C 1
ATOM 772 O O . GLY A 1 105 ? -18.212 -1.994 8.516 1.00 95.44 105 GLY A O 1
ATOM 773 N N . ASP A 1 106 ? -16.205 -2.751 9.213 1.00 96.62 106 ASP A N 1
ATOM 774 C CA . ASP A 1 106 ? -16.591 -2.925 10.611 1.00 96.62 106 ASP A CA 1
ATOM 775 C C . ASP A 1 106 ? -16.788 -1.580 11.308 1.00 96.62 106 ASP A C 1
ATOM 777 O O . ASP A 1 106 ? -16.091 -0.597 11.036 1.00 96.62 106 ASP A O 1
ATOM 781 N N . SER A 1 107 ? -17.732 -1.539 12.245 1.00 97.44 107 SER A N 1
ATOM 782 C CA . SER A 1 107 ? -17.820 -0.448 13.211 1.00 97.44 107 SER A CA 1
ATOM 783 C C . SER A 1 107 ? -16.697 -0.585 14.234 1.00 97.44 107 SER A C 1
ATOM 785 O O . SER A 1 107 ? -16.496 -1.658 14.803 1.00 97.44 107 SER A O 1
ATOM 787 N N . VAL A 1 108 ? -15.979 0.510 14.468 1.00 97.88 108 VAL A N 1
ATOM 788 C CA . VAL A 1 108 ? -14.867 0.579 15.416 1.00 97.88 108 VAL A CA 1
ATOM 789 C C . VAL A 1 108 ? -15.024 1.776 16.344 1.00 97.88 108 VAL A C 1
ATOM 791 O O . VAL A 1 108 ? -15.556 2.818 15.947 1.00 97.88 108 VAL A O 1
ATOM 794 N N . ILE A 1 109 ? -14.532 1.623 17.569 1.00 97.94 109 ILE A N 1
ATOM 795 C CA . ILE A 1 109 ? -14.327 2.702 18.534 1.00 97.94 109 ILE A CA 1
ATOM 796 C C . ILE A 1 109 ? -12.821 2.895 18.675 1.00 97.94 109 ILE A C 1
ATOM 798 O O . ILE A 1 109 ? -12.068 1.937 18.843 1.00 97.94 109 ILE A O 1
ATOM 802 N N . LEU A 1 110 ? -12.383 4.139 18.543 1.00 98.06 110 LEU A N 1
ATOM 803 C CA . LEU A 1 110 ? -10.984 4.527 18.616 1.00 98.06 110 LEU A CA 1
ATOM 804 C C . LEU A 1 110 ? -10.767 5.303 19.898 1.00 98.06 110 LEU A C 1
ATOM 806 O O . LEU A 1 110 ? -11.396 6.345 20.082 1.00 98.06 110 LEU A O 1
ATOM 810 N N . SER A 1 111 ? -9.848 4.830 20.722 1.00 98.12 111 SER A N 1
ATOM 811 C CA . SER A 1 111 ? -9.426 5.507 21.942 1.00 98.12 111 SER A CA 1
ATOM 812 C C . SER A 1 111 ? -8.099 6.204 21.681 1.00 98.12 111 SER A C 1
ATOM 814 O O . SER A 1 111 ? -7.168 5.605 21.136 1.00 98.12 111 SER A O 1
ATOM 816 N N . PHE A 1 112 ? -8.002 7.486 22.031 1.00 98.19 112 PHE A N 1
ATOM 817 C CA . PHE A 1 112 ? -6.797 8.282 21.787 1.00 98.19 112 PHE A CA 1
ATOM 818 C C . PHE A 1 112 ? -5.897 8.345 23.023 1.00 98.19 112 PHE A C 1
ATOM 820 O O . PHE A 1 112 ? -6.370 8.405 24.156 1.00 98.19 112 PHE A O 1
ATOM 827 N N . GLU A 1 113 ? -4.586 8.446 22.802 1.00 96.81 113 GLU A N 1
ATOM 828 C CA . GLU A 1 113 ? -3.572 8.590 23.865 1.00 96.81 113 GLU A CA 1
ATOM 829 C C . GLU A 1 113 ? -3.805 9.821 24.754 1.00 96.81 113 GLU A C 1
ATOM 831 O O . GLU A 1 113 ? -3.519 9.823 25.948 1.00 96.81 113 GLU A O 1
ATOM 836 N N . LYS A 1 114 ? -4.354 10.895 24.176 1.00 96.31 114 LYS A N 1
ATOM 837 C CA . LYS A 1 114 ? -4.680 12.135 24.901 1.00 96.31 114 LYS A CA 1
ATOM 838 C C . LYS A 1 114 ? -6.092 12.130 25.499 1.00 96.31 114 LYS A C 1
ATOM 840 O O . LYS A 1 114 ? -6.572 13.181 25.922 1.00 96.31 114 LYS A O 1
ATOM 845 N N . GLY A 1 115 ? -6.741 10.969 25.528 1.00 96.31 115 GLY A N 1
ATOM 846 C CA . GLY A 1 115 ? -8.139 10.813 25.900 1.00 96.31 115 GLY A CA 1
ATOM 847 C C . GLY A 1 115 ? -9.103 11.187 24.774 1.00 96.31 115 GLY A C 1
ATOM 848 O O . GLY A 1 115 ? -8.725 11.758 23.750 1.00 96.31 115 GLY A O 1
ATOM 849 N N . GLY A 1 116 ? -10.374 10.864 24.999 1.00 97.19 116 GLY A N 1
ATOM 850 C CA . GLY A 1 116 ? -11.433 10.982 24.004 1.00 97.19 116 GLY A CA 1
ATOM 851 C C . GLY A 1 116 ? -11.594 9.712 23.174 1.00 97.19 116 GLY A C 1
ATOM 852 O O . GLY A 1 116 ? -10.683 8.888 23.074 1.00 97.19 116 GLY A O 1
ATOM 853 N N . GLU A 1 117 ? -12.775 9.583 22.579 1.00 97.69 117 GLU A N 1
ATOM 854 C CA . GLU A 1 117 ? -13.144 8.452 21.739 1.00 97.69 117 GLU A CA 1
ATOM 855 C C . GLU A 1 117 ? -13.746 8.937 20.421 1.00 97.69 117 GLU A C 1
ATOM 857 O O . GLU A 1 117 ? -14.402 9.982 20.357 1.00 97.69 117 GLU A O 1
ATOM 862 N N . LEU A 1 118 ? -13.536 8.163 19.360 1.00 96.62 118 LEU A N 1
ATOM 863 C CA . LEU A 1 118 ? -14.188 8.365 18.073 1.00 96.62 118 LEU A CA 1
ATOM 864 C C . LEU A 1 118 ? -14.766 7.045 17.574 1.00 96.62 118 LEU A C 1
ATOM 866 O O . LEU A 1 118 ? -14.030 6.098 17.317 1.00 96.62 118 LEU A O 1
ATOM 870 N N . ALA A 1 119 ? -16.079 7.014 17.366 1.00 97.06 119 ALA A N 1
ATOM 871 C CA . ALA A 1 119 ? -16.744 5.916 16.680 1.00 97.06 119 ALA A CA 1
ATOM 872 C C . ALA A 1 119 ? -16.816 6.178 15.168 1.00 97.06 119 ALA A C 1
ATOM 874 O O . ALA A 1 119 ? -17.067 7.302 14.720 1.00 97.06 119 ALA A O 1
ATOM 875 N N . GLY A 1 120 ? -16.642 5.130 14.369 1.00 97.06 120 GLY A N 1
ATOM 876 C CA . GLY A 1 120 ? -16.788 5.207 12.919 1.00 97.06 120 GLY A CA 1
ATOM 877 C C . GLY A 1 120 ? -16.772 3.840 12.251 1.00 97.06 120 GLY A C 1
ATOM 878 O O . GLY A 1 120 ? -16.746 2.806 12.913 1.00 97.06 120 GLY A O 1
ATOM 879 N N . GLN A 1 121 ? -16.802 3.834 10.922 1.00 97.19 121 GLN A N 1
ATOM 880 C CA . GLN A 1 121 ? -16.642 2.617 10.133 1.00 97.19 121 GLN A CA 1
ATOM 881 C C . GLN A 1 121 ? -15.214 2.533 9.601 1.00 97.19 121 GLN A C 1
ATOM 883 O O . GLN A 1 121 ? -14.745 3.462 8.938 1.00 97.19 121 GLN A O 1
ATOM 888 N N . LEU A 1 122 ? -14.528 1.423 9.856 1.00 97.00 122 LEU A N 1
ATOM 889 C CA . LEU A 1 122 ? -13.197 1.193 9.318 1.00 97.00 122 LEU A CA 1
ATOM 890 C C . LEU A 1 122 ? -13.270 1.060 7.799 1.00 97.00 122 LEU A C 1
ATOM 892 O O . LEU A 1 122 ? -14.006 0.239 7.262 1.00 97.00 122 LEU A O 1
ATOM 896 N N . ILE A 1 123 ? -12.484 1.862 7.094 1.00 96.56 123 ILE A N 1
ATOM 897 C CA . ILE A 1 123 ? -12.323 1.746 5.647 1.00 96.56 123 ILE A CA 1
ATOM 898 C C . ILE A 1 123 ? -11.109 0.881 5.321 1.00 96.56 123 ILE A C 1
ATOM 900 O O . ILE A 1 123 ? -11.171 0.064 4.406 1.00 96.56 123 ILE A O 1
ATOM 904 N N . GLY A 1 124 ? -10.018 1.056 6.062 1.00 96.69 124 GLY A N 1
ATOM 905 C CA . GLY A 1 124 ? -8.812 0.264 5.901 1.00 96.69 124 GLY A CA 1
ATOM 906 C C . GLY A 1 124 ? -7.604 0.887 6.577 1.00 96.69 124 GLY A C 1
ATOM 907 O O . GLY A 1 124 ? -7.711 1.868 7.315 1.00 96.69 124 GLY A O 1
ATOM 908 N N . TYR A 1 125 ? -6.457 0.294 6.290 1.00 96.88 125 TYR A N 1
ATOM 909 C CA . TYR A 1 125 ? -5.169 0.634 6.876 1.00 96.88 125 TYR A CA 1
ATOM 910 C C . TYR A 1 125 ? -4.222 1.137 5.801 1.00 96.88 125 TYR A C 1
ATOM 912 O O . TYR A 1 125 ? -4.228 0.613 4.686 1.00 96.88 125 TYR A O 1
ATOM 920 N N . ASP A 1 126 ? -3.401 2.124 6.131 1.00 96.00 126 ASP A N 1
ATOM 921 C CA . ASP A 1 126 ? -2.457 2.701 5.185 1.00 96.00 126 ASP A CA 1
ATOM 922 C C . ASP A 1 126 ? -1.100 2.995 5.806 1.00 96.00 126 ASP A C 1
ATOM 924 O O . ASP A 1 126 ? -0.955 3.084 7.026 1.00 96.00 126 ASP A O 1
ATOM 928 N N . LYS A 1 127 ? -0.102 3.147 4.939 1.00 93.88 127 LYS A N 1
ATOM 929 C CA . LYS A 1 127 ? 1.274 3.466 5.297 1.00 93.88 127 LYS A CA 1
ATOM 930 C C . LYS A 1 127 ? 1.653 4.801 4.674 1.00 93.88 127 LYS A C 1
ATOM 932 O O . LYS A 1 127 ? 1.658 4.956 3.456 1.00 93.88 127 LYS A O 1
ATOM 937 N N . LYS A 1 128 ? 2.042 5.750 5.516 1.00 90.44 128 LYS A N 1
ATOM 938 C CA . LYS A 1 128 ? 2.486 7.081 5.104 1.00 90.44 128 LYS A CA 1
ATOM 939 C C . LYS A 1 128 ? 3.906 7.325 5.555 1.00 90.44 128 LYS A C 1
ATOM 941 O O . LYS A 1 128 ? 4.337 6.820 6.579 1.00 90.44 128 LYS A O 1
ATOM 946 N N . TYR A 1 129 ? 4.633 8.143 4.815 1.00 83.19 129 TYR A N 1
ATOM 947 C CA . TYR A 1 129 ? 5.968 8.569 5.208 1.00 83.19 129 TYR A CA 1
ATOM 948 C C . TYR A 1 129 ? 5.888 9.983 5.776 1.00 83.19 129 TYR A C 1
ATOM 950 O O . TYR A 1 129 ? 5.607 10.936 5.046 1.00 83.19 129 TYR A O 1
ATOM 958 N N . SER A 1 130 ? 6.096 10.124 7.086 1.00 75.00 130 SER A N 1
ATOM 959 C CA . SER A 1 130 ? 6.180 11.436 7.726 1.00 75.00 130 SER A CA 1
ATOM 960 C C . SER A 1 130 ? 7.560 12.045 7.461 1.00 75.00 130 SER A C 1
ATOM 962 O O . SER A 1 130 ? 8.578 11.359 7.517 1.00 75.00 130 SER A O 1
ATOM 964 N N . GLY A 1 131 ? 7.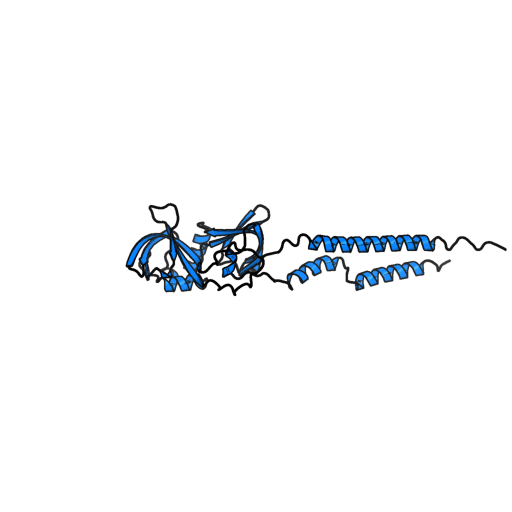606 13.337 7.116 1.00 62.47 131 GLY A N 1
ATOM 965 C CA . GLY A 1 131 ? 8.859 14.042 6.806 1.00 62.47 131 GLY A CA 1
ATOM 966 C C . GLY A 1 131 ? 9.125 14.309 5.321 1.00 62.47 131 GLY A C 1
ATOM 967 O O . GLY A 1 131 ? 10.239 14.691 4.971 1.00 62.47 131 GLY A O 1
ATOM 968 N N . SER A 1 132 ? 8.125 14.161 4.443 1.00 48.19 132 SER A N 1
ATOM 969 C CA . SER A 1 132 ? 8.241 14.600 3.048 1.00 48.19 132 SER A CA 1
ATOM 970 C C . SER A 1 132 ? 8.620 16.083 2.985 1.00 48.19 132 SER A C 1
ATOM 972 O O . SER A 1 132 ? 7.898 16.948 3.487 1.00 48.19 132 SER A O 1
ATOM 974 N N . VAL A 1 133 ? 9.770 16.357 2.372 1.00 48.81 133 VAL A N 1
ATOM 975 C CA . VAL A 1 133 ? 10.344 17.692 2.197 1.00 48.81 133 VAL A CA 1
ATOM 976 C C . VAL A 1 133 ? 9.312 18.601 1.530 1.00 48.81 133 VAL A C 1
ATOM 978 O O . VAL A 1 133 ? 8.925 18.366 0.385 1.00 48.81 133 VAL A O 1
ATOM 981 N N . GLN A 1 134 ? 8.883 19.662 2.225 1.00 44.75 134 GLN A N 1
ATOM 982 C CA . GLN A 1 134 ? 8.222 20.788 1.570 1.00 44.75 134 GLN A CA 1
ATOM 983 C C . GLN A 1 134 ? 9.164 21.280 0.474 1.00 44.75 134 GLN A C 1
ATOM 985 O O . GLN A 1 134 ? 10.243 21.803 0.770 1.00 44.75 134 GLN A O 1
ATOM 990 N N . SER A 1 135 ? 8.781 21.056 -0.785 1.00 45.84 135 SER A N 1
ATOM 991 C CA . SER A 1 135 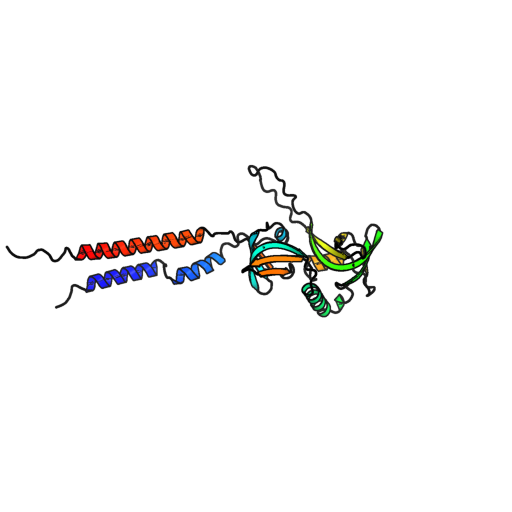? 9.516 21.526 -1.953 1.00 45.84 135 SER A CA 1
ATOM 992 C C . SER A 1 135 ? 9.704 23.036 -1.830 1.00 45.84 135 SER A C 1
ATOM 994 O O . SER A 1 135 ? 8.799 23.819 -2.107 1.00 45.84 135 SER A O 1
ATOM 996 N N . HIS A 1 136 ? 10.877 23.451 -1.353 1.00 44.34 136 HIS A N 1
ATOM 997 C CA . HIS A 1 136 ? 11.258 24.852 -1.327 1.00 44.34 136 HIS A CA 1
ATOM 998 C C . HIS A 1 136 ? 11.375 25.303 -2.778 1.00 44.34 136 HIS A C 1
ATOM 1000 O O . HIS A 1 136 ? 12.303 24.899 -3.477 1.00 44.34 136 HIS A O 1
ATOM 1006 N N . SER A 1 137 ? 10.466 26.157 -3.235 1.00 44.84 137 SER A N 1
ATOM 1007 C CA . SER A 1 137 ? 10.446 26.754 -4.578 1.00 44.84 137 SER A CA 1
ATOM 1008 C C . SER A 1 137 ? 11.595 27.756 -4.829 1.00 44.84 137 SER A C 1
ATOM 1010 O O . SER A 1 137 ? 11.435 28.728 -5.561 1.00 44.84 137 SER A O 1
ATOM 1012 N N . GLY A 1 138 ? 12.759 27.552 -4.204 1.00 47.12 138 GLY A N 1
ATOM 1013 C CA . GLY A 1 138 ? 13.950 28.392 -4.319 1.00 47.12 138 GLY A CA 1
ATOM 1014 C C . GLY A 1 138 ? 14.851 27.996 -5.492 1.00 47.12 138 GLY A C 1
ATOM 1015 O O . GLY A 1 138 ? 14.985 26.816 -5.816 1.00 47.12 138 GLY A O 1
ATOM 1016 N N . ARG A 1 139 ? 15.463 29.013 -6.117 1.00 47.78 139 ARG A N 1
ATOM 1017 C CA . ARG A 1 139 ? 16.281 28.955 -7.342 1.00 47.78 139 ARG A CA 1
ATOM 1018 C C . ARG A 1 139 ? 17.301 27.789 -7.375 1.00 47.78 139 ARG A C 1
ATOM 1020 O O . ARG A 1 139 ? 17.963 27.526 -6.375 1.00 47.78 139 ARG A O 1
ATOM 1027 N N . PRO A 1 140 ? 17.501 27.152 -8.545 1.00 51.53 140 PRO A N 1
ATOM 1028 C CA . PRO A 1 140 ? 18.258 25.902 -8.694 1.00 51.53 140 PRO A CA 1
ATOM 1029 C C . PRO A 1 140 ? 19.794 26.006 -8.598 1.00 51.53 140 PRO A C 1
ATOM 1031 O O . PRO A 1 140 ? 20.452 24.973 -8.656 1.00 51.53 140 PRO A O 1
ATOM 1034 N N . ALA A 1 141 ? 20.387 27.197 -8.463 1.00 53.22 141 ALA A N 1
ATOM 1035 C CA . ALA A 1 141 ? 21.823 27.372 -8.711 1.00 53.22 141 ALA A CA 1
ATOM 1036 C C . ALA A 1 141 ? 22.768 26.970 -7.555 1.00 53.22 141 ALA A C 1
ATOM 1038 O O . ALA A 1 141 ? 23.939 26.743 -7.826 1.00 53.22 141 ALA A O 1
ATOM 1039 N N . ASP A 1 142 ? 22.286 26.821 -6.313 1.00 48.12 142 ASP A N 1
ATOM 1040 C CA . ASP A 1 142 ? 23.159 26.594 -5.137 1.00 48.12 142 ASP A CA 1
ATOM 1041 C C . ASP A 1 142 ? 22.740 25.417 -4.230 1.00 48.12 142 ASP A C 1
ATOM 1043 O O . ASP A 1 142 ? 23.151 25.306 -3.072 1.00 48.12 142 ASP A O 1
ATOM 1047 N N . ARG A 1 143 ? 21.924 24.477 -4.731 1.00 47.22 143 ARG A N 1
ATOM 1048 C CA . ARG A 1 143 ? 21.514 23.299 -3.944 1.00 47.22 143 ARG A CA 1
ATOM 1049 C C . ARG A 1 143 ? 22.656 22.291 -3.807 1.00 47.22 143 ARG A C 1
ATOM 1051 O O . ARG A 1 143 ? 22.722 21.303 -4.536 1.00 47.22 143 ARG A O 1
ATOM 1058 N N . ARG A 1 144 ? 23.484 22.447 -2.772 1.00 46.16 144 ARG A N 1
ATOM 1059 C CA . ARG A 1 144 ? 24.031 21.266 -2.092 1.00 46.16 144 ARG A CA 1
ATOM 1060 C C . ARG A 1 144 ? 22.834 20.505 -1.531 1.00 46.16 144 ARG A C 1
ATOM 1062 O O . ARG A 1 144 ? 22.162 21.002 -0.631 1.00 46.16 144 ARG A O 1
ATOM 1069 N N . LEU A 1 145 ? 22.516 19.354 -2.125 1.00 46.59 145 LEU A N 1
ATOM 1070 C CA . LEU A 1 145 ? 21.488 18.449 -1.621 1.00 46.59 145 LEU A CA 1
ATOM 1071 C C . LEU A 1 145 ? 21.886 18.071 -0.193 1.00 46.59 145 LEU A C 1
ATOM 1073 O O . LEU A 1 145 ? 22.764 17.232 0.007 1.00 46.59 145 LEU A O 1
ATOM 1077 N N . ALA A 1 146 ? 21.292 18.734 0.801 1.00 46.66 146 ALA A N 1
ATOM 1078 C CA . ALA A 1 146 ? 21.334 18.234 2.162 1.00 46.66 146 ALA A CA 1
ATOM 1079 C C . ALA A 1 146 ? 20.826 16.784 2.115 1.00 46.66 146 ALA A C 1
ATOM 1081 O O . ALA A 1 146 ? 19.883 16.520 1.357 1.00 46.66 146 ALA A O 1
ATOM 1082 N N . PRO A 1 147 ? 21.452 15.846 2.847 1.00 55.41 147 PRO A N 1
ATOM 1083 C CA . PRO A 1 147 ? 20.985 14.470 2.881 1.00 55.41 147 PRO A CA 1
ATOM 1084 C C . PRO A 1 147 ? 19.500 14.498 3.235 1.00 55.41 147 PRO A C 1
ATOM 1086 O O . PRO A 1 147 ? 19.121 14.982 4.302 1.00 55.41 147 PRO A O 1
ATOM 1089 N N . MET A 1 148 ? 18.657 14.080 2.288 1.00 52.91 148 MET A N 1
ATOM 1090 C CA . MET A 1 148 ? 17.222 14.007 2.510 1.00 52.91 148 MET A CA 1
ATOM 1091 C C . MET A 1 148 ? 17.015 13.067 3.690 1.00 52.91 148 MET A C 1
ATOM 1093 O O . MET A 1 148 ? 17.376 11.891 3.622 1.00 52.91 148 MET A O 1
ATOM 1097 N N . SER A 1 149 ? 16.499 13.606 4.795 1.00 55.41 149 SER A N 1
ATOM 1098 C CA . SER A 1 149 ? 16.104 12.782 5.927 1.00 55.41 149 SER A CA 1
ATOM 1099 C C . SER A 1 149 ? 15.042 11.818 5.412 1.00 55.41 149 SER A C 1
ATOM 1101 O O . SER A 1 149 ? 13.983 12.256 4.961 1.00 55.41 149 SER A O 1
ATOM 1103 N N . ARG A 1 150 ? 15.352 10.517 5.393 1.00 70.56 150 ARG A N 1
ATOM 1104 C CA . ARG A 1 150 ? 14.380 9.497 4.999 1.00 70.56 150 ARG A CA 1
ATOM 1105 C C . ARG A 1 150 ? 13.214 9.594 5.967 1.00 70.56 150 ARG A C 1
ATOM 1107 O O . ARG A 1 150 ? 13.410 9.459 7.174 1.00 70.56 150 ARG A O 1
ATOM 1114 N N . GLY A 1 151 ? 12.025 9.861 5.435 1.00 77.06 151 GLY A N 1
ATOM 1115 C CA . GLY A 1 151 ? 10.823 9.903 6.249 1.00 77.06 151 GLY A CA 1
ATOM 1116 C C . GLY A 1 151 ? 10.637 8.584 6.992 1.00 77.06 151 GLY A C 1
ATOM 1117 O O . GLY A 1 151 ? 10.904 7.512 6.441 1.00 77.06 151 GLY A O 1
ATOM 1118 N N . THR A 1 152 ? 10.199 8.654 8.244 1.00 86.31 152 THR A N 1
ATOM 1119 C CA . THR A 1 152 ? 9.841 7.457 9.001 1.00 86.31 152 THR A CA 1
ATOM 1120 C C . THR A 1 152 ? 8.472 6.976 8.527 1.00 86.31 152 THR A C 1
ATOM 1122 O O . THR A 1 152 ? 7.542 7.786 8.467 1.00 86.31 152 THR A O 1
ATOM 1125 N N . PRO A 1 153 ? 8.323 5.695 8.155 1.00 90.81 153 PRO A N 1
ATOM 1126 C CA . PRO A 1 153 ? 7.011 5.153 7.851 1.00 90.81 153 PRO A CA 1
ATOM 1127 C C . PRO A 1 153 ? 6.143 5.173 9.116 1.00 90.81 153 PRO A C 1
ATOM 1129 O O . PRO A 1 153 ? 6.580 4.777 10.195 1.00 90.81 153 PRO A O 1
ATOM 1132 N N . GLU A 1 154 ? 4.908 5.625 8.968 1.00 94.25 154 GLU A N 1
ATOM 1133 C CA . GLU A 1 154 ? 3.875 5.680 9.991 1.00 94.25 154 GLU A CA 1
ATOM 1134 C C . GLU A 1 154 ? 2.624 4.975 9.467 1.00 94.25 154 GLU A C 1
ATOM 1136 O O . GLU A 1 154 ? 2.271 5.088 8.291 1.00 94.25 154 GLU A O 1
ATOM 1141 N N . ALA A 1 155 ? 1.953 4.239 10.348 1.00 96.62 155 ALA A N 1
ATOM 1142 C CA . ALA A 1 155 ? 0.668 3.639 10.037 1.00 96.62 155 ALA A CA 1
ATOM 1143 C C . ALA A 1 155 ? -0.462 4.654 10.236 1.00 96.62 155 ALA A C 1
ATOM 1145 O O . ALA A 1 155 ? -0.464 5.419 11.205 1.00 96.62 155 ALA A O 1
ATOM 1146 N N . GLU A 1 156 ? -1.446 4.622 9.349 1.00 96.75 156 GLU A N 1
ATOM 1147 C CA . GLU A 1 156 ? -2.672 5.407 9.435 1.00 96.75 156 GLU A CA 1
ATOM 1148 C C . GLU A 1 156 ? -3.894 4.490 9.321 1.00 96.75 156 GLU A C 1
ATOM 1150 O O . GLU A 1 156 ? -3.891 3.485 8.605 1.00 96.75 156 GLU A O 1
ATOM 1155 N N . LEU A 1 157 ? -4.961 4.850 10.031 1.00 96.88 157 LEU A N 1
ATOM 1156 C CA . LEU A 1 157 ? -6.284 4.272 9.844 1.00 96.88 157 LEU A CA 1
ATOM 1157 C C . LEU A 1 157 ? -7.133 5.220 9.024 1.00 96.88 157 LEU A C 1
ATOM 1159 O O . LEU A 1 157 ? -7.125 6.431 9.253 1.00 96.88 157 LEU A O 1
ATOM 1163 N N . LEU A 1 158 ? -7.924 4.652 8.124 1.00 96.62 158 LEU A N 1
ATOM 1164 C CA . LEU A 1 158 ? -8.932 5.379 7.380 1.00 96.62 158 LEU A CA 1
ATOM 1165 C C . LEU A 1 158 ? -10.297 5.020 7.935 1.00 96.62 158 LEU A C 1
ATOM 1167 O O . LEU A 1 158 ? -10.698 3.856 7.917 1.00 96.62 158 LEU A O 1
ATOM 1171 N N . ILE A 1 159 ? -11.018 6.028 8.407 1.00 96.75 159 ILE A N 1
ATOM 1172 C CA . ILE A 1 159 ? -12.294 5.855 9.095 1.00 96.75 159 ILE A CA 1
ATOM 1173 C C . ILE A 1 159 ? -13.344 6.711 8.407 1.00 96.75 159 ILE A C 1
ATOM 1175 O O . ILE A 1 159 ? -13.128 7.892 8.135 1.00 96.75 159 ILE A O 1
ATOM 1179 N N . ARG A 1 160 ? -14.511 6.133 8.138 1.00 96.50 160 ARG A N 1
ATOM 1180 C CA . ARG A 1 160 ? -15.690 6.886 7.717 1.00 96.50 160 ARG A CA 1
ATOM 1181 C C . ARG A 1 160 ? -16.467 7.312 8.951 1.00 96.50 160 ARG A C 1
ATOM 1183 O O . ARG A 1 160 ? -16.999 6.468 9.671 1.00 96.50 160 ARG A O 1
ATOM 1190 N N . ASN A 1 161 ? -16.563 8.617 9.174 1.00 93.44 161 ASN A N 1
ATOM 1191 C CA . ASN A 1 161 ? -17.534 9.155 10.120 1.00 93.44 161 ASN A CA 1
ATOM 1192 C C . ASN A 1 161 ? -18.933 9.085 9.471 1.00 93.44 161 ASN A C 1
ATOM 1194 O O . ASN A 1 161 ? -19.050 9.480 8.311 1.00 93.44 161 ASN A O 1
ATOM 1198 N N . PRO A 1 162 ? -19.989 8.622 10.166 1.00 89.31 162 PRO A N 1
ATOM 1199 C CA . PRO A 1 162 ? -21.351 8.585 9.616 1.00 89.31 162 PRO A CA 1
ATOM 1200 C C . PRO A 1 162 ? -21.854 9.945 9.101 1.00 89.31 162 PRO A C 1
ATOM 1202 O O . PRO A 1 162 ? -22.689 9.986 8.202 1.00 89.31 162 PRO A O 1
ATOM 1205 N N . ASN A 1 163 ? -21.312 11.050 9.619 1.00 92.25 163 ASN A N 1
ATOM 1206 C CA . ASN A 1 163 ? -21.687 12.414 9.243 1.00 92.25 163 ASN A CA 1
ATOM 1207 C C . ASN A 1 163 ? -20.782 13.030 8.156 1.00 92.25 163 ASN A C 1
ATOM 1209 O O . ASN A 1 163 ? -20.921 14.211 7.847 1.00 92.25 163 ASN A O 1
ATOM 1213 N N . SER A 1 164 ? -19.831 12.272 7.595 1.00 93.62 164 SER A N 1
ATOM 1214 C CA . SER A 1 164 ? -18.892 12.749 6.571 1.00 93.62 164 SER A CA 1
ATOM 1215 C C . SER A 1 164 ? -18.797 11.777 5.400 1.00 93.62 164 SER A C 1
ATOM 1217 O O . SER A 1 164 ? -18.652 10.567 5.567 1.00 93.62 164 SER A O 1
ATOM 1219 N N . SER A 1 165 ? -18.803 12.316 4.183 1.00 88.44 165 SER A N 1
ATOM 1220 C CA . SER A 1 165 ? -18.509 11.548 2.970 1.00 88.44 165 SER A CA 1
ATOM 1221 C C . SER A 1 165 ? -17.008 11.311 2.774 1.00 88.44 165 SER A C 1
ATOM 1223 O O . SER A 1 165 ? -16.625 10.315 2.157 1.00 88.44 165 SER A O 1
ATOM 1225 N N . ALA A 1 166 ? -16.165 12.199 3.310 1.00 92.19 166 ALA A N 1
ATOM 1226 C CA . ALA A 1 166 ? -14.717 12.095 3.229 1.00 92.19 166 ALA A CA 1
ATOM 1227 C C . ALA A 1 166 ? -14.162 11.218 4.369 1.00 92.19 166 ALA A C 1
ATOM 1229 O O . ALA A 1 166 ? -14.575 11.391 5.523 1.00 92.19 166 ALA A O 1
ATOM 1230 N N . PRO A 1 167 ? -13.224 10.303 4.068 1.00 94.56 167 PRO A N 1
ATOM 1231 C CA . PRO A 1 167 ? -12.541 9.508 5.078 1.00 94.56 167 PRO A CA 1
ATOM 1232 C C . PRO A 1 167 ? -11.635 10.377 5.950 1.00 94.56 167 PRO A C 1
ATOM 1234 O O . PRO A 1 167 ? -10.922 11.248 5.451 1.00 94.56 167 PRO A O 1
ATOM 1237 N N . LEU A 1 168 ? -11.629 10.096 7.248 1.00 96.12 168 LEU A N 1
ATOM 1238 C CA . LEU A 1 168 ? -10.681 10.658 8.197 1.00 96.12 168 LEU A CA 1
ATOM 1239 C C . LEU A 1 168 ? -9.439 9.765 8.258 1.00 96.12 168 LEU A C 1
ATOM 1241 O O . LEU A 1 168 ? -9.562 8.556 8.453 1.00 96.12 168 LEU A O 1
ATOM 1245 N N . GLN A 1 169 ? -8.259 10.365 8.104 1.00 95.88 169 GLN A N 1
ATOM 1246 C CA . GLN A 1 169 ? -6.969 9.702 8.305 1.00 95.88 169 GLN A CA 1
ATOM 1247 C C . GLN A 1 169 ? -6.508 9.930 9.742 1.00 95.88 169 GLN A C 1
ATOM 1249 O O . GLN A 1 169 ? -6.391 11.076 10.181 1.00 95.88 169 GLN A O 1
ATOM 1254 N N . ILE A 1 170 ? -6.253 8.849 10.473 1.00 97.12 170 ILE A N 1
ATOM 1255 C CA . ILE A 1 170 ? -5.873 8.896 11.884 1.00 97.12 170 ILE A CA 1
ATOM 1256 C C . ILE A 1 170 ? -4.523 8.199 12.057 1.00 97.12 170 ILE A C 1
ATOM 1258 O O . ILE A 1 170 ? -4.438 6.991 11.831 1.00 97.12 170 ILE A O 1
ATOM 1262 N N . PRO A 1 171 ? -3.463 8.916 12.470 1.00 97.00 171 PRO A N 1
ATOM 1263 C CA . PRO A 1 171 ? -2.170 8.304 12.748 1.00 97.00 171 PRO A CA 1
ATOM 1264 C C . PRO A 1 171 ? -2.283 7.270 13.869 1.00 97.00 171 PRO A C 1
ATOM 1266 O O . PRO A 1 171 ? -2.746 7.597 14.964 1.00 97.00 171 PRO A O 1
ATOM 1269 N N . ALA A 1 172 ? -1.795 6.052 13.646 1.00 96.88 172 ALA A N 1
ATOM 1270 C CA . ALA A 1 172 ? -1.845 4.975 14.637 1.00 96.88 172 ALA A CA 1
ATOM 1271 C C . ALA A 1 172 ? -1.149 5.356 15.956 1.00 96.88 172 ALA A C 1
ATOM 1273 O O . ALA A 1 172 ? -1.621 4.999 17.026 1.00 96.88 172 ALA A O 1
ATOM 1274 N N . LYS A 1 173 ? -0.091 6.178 15.900 1.00 96.56 173 LYS A N 1
ATOM 1275 C CA . LYS A 1 173 ? 0.620 6.707 17.081 1.00 96.56 173 LYS A CA 1
ATOM 1276 C C . LYS A 1 173 ? -0.220 7.617 17.987 1.00 96.56 173 LYS A C 1
ATOM 1278 O O . LYS A 1 173 ? 0.233 7.983 19.064 1.00 96.56 173 LYS A O 1
ATOM 1283 N N . SER A 1 174 ? -1.378 8.076 17.512 1.00 97.25 174 SER A N 1
ATOM 1284 C CA . SER A 1 174 ? -2.306 8.888 18.308 1.00 97.25 174 SER A CA 1
ATOM 1285 C C . SER A 1 174 ? -3.329 8.043 19.068 1.00 97.25 174 SER A C 1
ATOM 1287 O O . SER A 1 174 ? -4.062 8.588 19.893 1.00 97.25 174 SER A O 1
ATOM 1289 N N . LEU A 1 175 ? -3.369 6.736 18.795 1.00 97.81 175 LEU A N 1
ATOM 1290 C CA . LEU A 1 175 ? -4.344 5.795 19.324 1.00 97.81 175 LEU A CA 1
ATOM 1291 C C . LEU A 1 175 ? -3.736 4.944 20.431 1.00 97.81 175 LEU A C 1
ATOM 1293 O O . LEU A 1 175 ? -2.690 4.327 20.230 1.00 97.81 175 LEU A O 1
ATOM 1297 N N . SER A 1 176 ? -4.452 4.853 21.547 1.00 97.75 176 SER A N 1
ATOM 1298 C CA . SER A 1 176 ? -4.167 3.888 22.605 1.00 97.75 176 SER A CA 1
ATOM 1299 C C . SER A 1 176 ? -4.751 2.519 22.263 1.00 97.75 176 SER A C 1
ATOM 1301 O O . SER A 1 176 ? -4.057 1.507 22.381 1.00 97.75 176 SER A O 1
ATOM 1303 N N . SER A 1 177 ? -5.982 2.474 21.747 1.00 97.69 177 SER A N 1
ATOM 1304 C CA . SER A 1 177 ? -6.613 1.240 21.275 1.00 97.69 177 SER A CA 1
ATOM 1305 C C . SER A 1 177 ? -7.616 1.466 20.142 1.00 97.69 177 SER A C 1
ATOM 1307 O O . SER A 1 177 ? -8.135 2.563 19.919 1.00 97.69 177 SER A O 1
ATOM 1309 N N . ILE A 1 178 ? -7.861 0.389 19.402 1.00 97.62 178 ILE A N 1
ATOM 1310 C CA . ILE A 1 178 ? -8.892 0.255 18.380 1.00 97.62 178 ILE A CA 1
ATOM 1311 C C . ILE A 1 178 ? -9.725 -0.959 18.772 1.00 97.62 178 ILE A C 1
ATOM 1313 O O . ILE A 1 178 ? -9.214 -2.080 18.758 1.00 97.62 178 ILE A O 1
ATOM 1317 N N . THR A 1 179 ? -10.995 -0.740 19.080 1.00 97.56 179 THR A N 1
ATOM 1318 C CA . THR A 1 179 ? -11.920 -1.797 19.492 1.00 97.56 179 THR A CA 1
ATOM 1319 C C . THR A 1 179 ? -12.937 -2.027 18.381 1.00 97.56 179 THR A C 1
ATOM 1321 O O . THR A 1 179 ? -13.669 -1.113 17.995 1.00 97.56 179 THR A O 1
ATOM 1324 N N . GLY A 1 180 ? -12.968 -3.242 17.832 1.00 95.44 180 GLY A N 1
ATOM 1325 C CA . GLY A 1 180 ? -13.978 -3.667 16.857 1.00 95.44 180 GLY A CA 1
ATOM 1326 C C . GLY A 1 180 ? -15.137 -4.433 17.493 1.00 95.44 180 GLY A C 1
ATOM 1327 O O . GLY A 1 180 ? -15.209 -4.602 18.709 1.00 95.44 180 GLY A O 1
ATOM 1328 N N . ALA A 1 181 ? -16.019 -4.981 16.654 1.00 91.75 181 ALA A N 1
ATOM 1329 C CA . ALA A 1 181 ? -17.147 -5.806 17.101 1.00 91.75 181 ALA A CA 1
ATOM 1330 C C . ALA A 1 181 ? -16.726 -7.096 17.837 1.00 91.75 181 ALA A C 1
ATOM 1332 O O . ALA A 1 181 ? -17.514 -7.652 18.599 1.00 91.75 181 ALA A O 1
ATOM 1333 N N . SER A 1 182 ? -15.489 -7.563 17.633 1.00 92.50 182 SER A N 1
ATOM 1334 C CA . SER A 1 182 ? -14.907 -8.705 18.351 1.00 92.50 182 SER A CA 1
ATOM 1335 C C . SER A 1 182 ? -14.639 -8.418 19.834 1.00 92.50 182 SER A C 1
ATOM 1337 O O . SER A 1 182 ? -14.429 -9.357 20.599 1.00 92.50 182 SER A O 1
ATOM 1339 N N . GLY A 1 183 ? -14.602 -7.140 20.237 1.00 93.25 183 GLY A N 1
ATOM 1340 C CA . GLY A 1 183 ? -14.196 -6.707 21.577 1.00 93.25 183 GLY A CA 1
ATOM 1341 C C . GLY A 1 183 ? -12.696 -6.850 21.858 1.00 93.25 183 GLY A C 1
ATOM 1342 O O . GLY A 1 183 ? -12.270 -6.616 22.985 1.00 93.25 183 GLY A O 1
ATOM 1343 N N . VAL A 1 184 ? -11.893 -7.246 20.864 1.00 93.25 184 VAL A N 1
ATOM 1344 C CA . VAL A 1 184 ? -10.432 -7.307 20.989 1.00 93.25 184 VAL A CA 1
ATOM 1345 C C . VAL A 1 184 ? -9.851 -5.925 20.714 1.00 93.25 184 VAL A C 1
ATOM 1347 O O . VAL A 1 184 ? -10.094 -5.344 19.655 1.00 93.25 184 VAL A O 1
ATOM 1350 N N . ASP A 1 185 ? -9.047 -5.436 21.654 1.00 94.94 185 ASP A N 1
ATOM 1351 C CA . ASP A 1 185 ? -8.348 -4.163 21.525 1.00 94.94 185 ASP A CA 1
ATOM 1352 C C . ASP A 1 185 ? -7.033 -4.338 20.766 1.00 94.94 185 ASP A C 1
ATOM 1354 O O . ASP A 1 185 ? -6.131 -5.069 21.183 1.00 94.94 185 ASP A O 1
ATOM 1358 N N . LEU A 1 186 ? -6.900 -3.617 19.656 1.00 96.38 186 LEU A N 1
ATOM 1359 C CA . LEU A 1 186 ? -5.648 -3.488 18.922 1.00 96.38 186 LEU A CA 1
ATOM 1360 C C . LEU A 1 186 ? -4.968 -2.173 19.302 1.00 96.38 186 LEU A C 1
ATOM 1362 O O . LEU A 1 186 ? -5.495 -1.099 19.023 1.00 96.38 186 LEU A O 1
ATOM 1366 N N . SER A 1 187 ? -3.783 -2.243 19.906 1.00 97.38 187 SER A N 1
ATOM 1367 C CA . SER A 1 187 ? -3.028 -1.033 20.248 1.00 97.38 187 SER A CA 1
ATOM 1368 C C . SER A 1 187 ? -2.484 -0.318 19.003 1.00 97.38 187 SER A C 1
ATOM 1370 O O . SER A 1 187 ? -2.164 -0.951 17.987 1.00 97.38 187 SER A O 1
ATOM 1372 N N . GLY A 1 188 ? -2.311 1.005 19.087 1.00 96.25 188 GLY A N 1
ATOM 1373 C CA . GLY A 1 188 ? -1.721 1.800 18.005 1.00 96.25 188 GLY A CA 1
ATOM 1374 C C . GLY A 1 188 ? -0.288 1.380 17.641 1.00 96.25 188 GLY A C 1
ATOM 1375 O O . GLY A 1 188 ? 0.103 1.439 16.470 1.00 96.25 188 GLY A O 1
ATOM 1376 N N . SER A 1 189 ? 0.496 0.890 18.608 1.00 96.62 189 SER A N 1
ATOM 1377 C CA . SER A 1 189 ? 1.861 0.397 18.377 1.00 96.62 189 SER A CA 1
ATOM 1378 C C . SER A 1 189 ? 1.875 -0.953 17.657 1.00 96.62 189 SER A C 1
ATOM 1380 O O . SER A 1 189 ? 2.612 -1.103 16.682 1.00 96.62 189 SER A O 1
ATOM 1382 N N . THR A 1 190 ? 1.010 -1.895 18.050 1.00 96.62 190 THR A N 1
ATOM 1383 C CA . THR A 1 190 ? 0.829 -3.174 17.340 1.00 96.62 190 THR A CA 1
ATOM 1384 C C . THR A 1 190 ? 0.377 -2.935 15.906 1.00 96.62 190 THR A C 1
ATOM 1386 O O . THR A 1 190 ? 0.916 -3.531 14.974 1.00 96.62 190 THR A O 1
ATOM 1389 N N . LEU A 1 191 ? -0.572 -2.018 15.700 1.00 95.88 191 LEU A N 1
ATOM 1390 C CA . LEU A 1 191 ? -0.993 -1.644 14.356 1.00 95.88 191 LEU A CA 1
ATOM 1391 C C . LEU A 1 191 ? 0.170 -1.065 13.540 1.00 95.88 191 LEU A C 1
ATOM 1393 O O . LEU A 1 191 ? 0.351 -1.427 12.377 1.00 95.88 191 LEU A O 1
ATOM 1397 N N 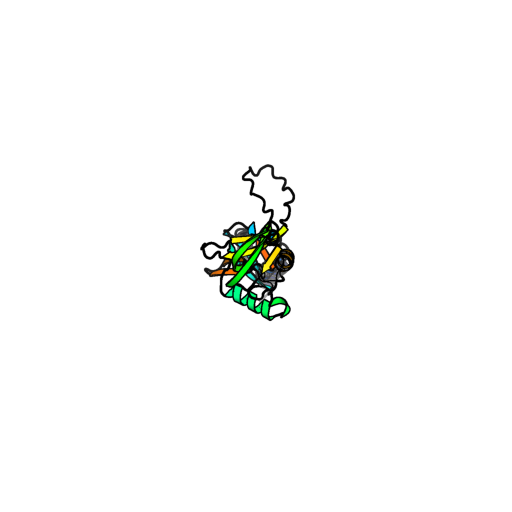. THR A 1 192 ? 0.967 -0.186 14.151 1.00 96.44 192 THR A N 1
ATOM 1398 C CA . THR A 1 192 ? 2.151 0.388 13.504 1.00 96.44 192 THR A CA 1
ATOM 1399 C C . THR A 1 192 ? 3.120 -0.706 13.070 1.00 96.44 192 THR A C 1
ATOM 1401 O O . THR A 1 192 ? 3.555 -0.700 11.921 1.00 96.44 192 THR A O 1
ATOM 1404 N N . GLU A 1 193 ? 3.405 -1.682 13.933 1.00 96.06 193 GLU A N 1
ATOM 1405 C CA . GLU A 1 193 ? 4.264 -2.820 13.597 1.00 96.06 193 GLU A CA 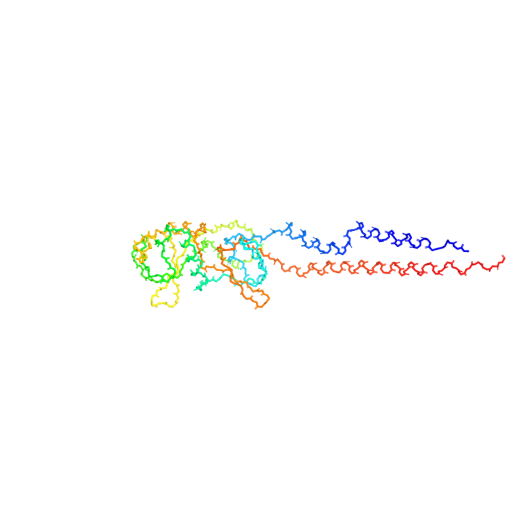1
ATOM 1406 C C . GLU A 1 193 ? 3.715 -3.625 12.410 1.00 96.06 193 GLU A C 1
ATOM 1408 O O . GLU A 1 193 ? 4.465 -3.938 11.482 1.00 96.06 193 GLU A O 1
ATOM 1413 N N . LEU A 1 194 ? 2.416 -3.941 12.413 1.00 96.25 194 LEU A N 1
ATOM 1414 C CA . LEU A 1 194 ? 1.783 -4.737 11.360 1.00 96.25 194 LEU A CA 1
ATOM 1415 C C . LEU A 1 194 ? 1.830 -4.037 9.997 1.00 96.25 194 LEU A C 1
ATOM 1417 O O . LEU A 1 194 ? 2.167 -4.666 8.994 1.00 96.25 194 LEU A O 1
ATOM 1421 N N . VAL A 1 195 ? 1.523 -2.741 9.955 1.00 95.94 195 VAL A N 1
ATOM 1422 C CA . VAL A 1 195 ? 1.495 -1.961 8.709 1.00 95.94 195 VAL A CA 1
ATOM 1423 C C . VAL A 1 195 ? 2.902 -1.658 8.202 1.00 95.94 195 VAL A C 1
ATOM 1425 O O . VAL A 1 195 ? 3.201 -1.888 7.030 1.00 95.94 195 VAL A O 1
ATOM 1428 N N . VAL A 1 196 ? 3.787 -1.143 9.062 1.00 93.88 196 VAL A N 1
ATOM 1429 C CA . VAL A 1 196 ? 5.126 -0.690 8.646 1.00 93.88 196 VAL A CA 1
ATOM 1430 C C . VAL A 1 196 ? 5.965 -1.857 8.131 1.00 93.88 196 VAL A C 1
ATOM 1432 O O . VAL A 1 196 ? 6.649 -1.703 7.117 1.00 93.88 196 VAL A O 1
ATOM 1435 N N . ASN A 1 197 ? 5.851 -3.028 8.765 1.00 93.75 197 ASN A N 1
ATOM 1436 C CA . ASN A 1 197 ? 6.544 -4.249 8.347 1.00 93.75 197 ASN A CA 1
ATOM 1437 C C . ASN A 1 197 ? 5.814 -5.020 7.233 1.00 93.75 197 ASN A C 1
ATOM 1439 O O . ASN A 1 197 ? 6.149 -6.180 6.996 1.00 93.75 197 ASN A O 1
ATOM 1443 N N . GLN A 1 198 ? 4.808 -4.417 6.581 1.00 91.19 198 GLN A N 1
ATOM 1444 C CA . GLN A 1 198 ? 4.028 -5.022 5.489 1.00 91.19 198 GLN A CA 1
ATOM 1445 C C . GLN A 1 198 ? 3.428 -6.393 5.857 1.00 91.19 198 GLN A C 1
ATOM 1447 O O . GLN A 1 198 ? 3.221 -7.263 5.014 1.00 91.19 198 GLN A O 1
ATOM 1452 N N . ARG A 1 199 ? 3.123 -6.596 7.143 1.00 95.00 199 ARG A N 1
ATOM 1453 C CA . ARG A 1 199 ? 2.458 -7.801 7.653 1.00 95.00 199 ARG A CA 1
ATOM 1454 C C . ARG A 1 199 ? 0.945 -7.697 7.587 1.00 95.00 199 ARG A C 1
ATOM 1456 O O . ARG A 1 199 ? 0.288 -8.626 8.035 1.00 95.00 199 ARG A O 1
ATOM 1463 N N . MET A 1 200 ? 0.402 -6.605 7.057 1.00 96.06 200 MET A N 1
ATOM 1464 C CA . MET A 1 200 ? -1.021 -6.397 6.829 1.00 96.06 200 MET A CA 1
ATOM 1465 C C . MET A 1 200 ? -1.231 -5.659 5.495 1.00 96.06 200 MET A C 1
ATOM 1467 O O . MET A 1 200 ? -0.472 -4.732 5.204 1.00 96.06 200 MET A O 1
ATOM 1471 N N . PRO A 1 201 ? -2.245 -6.033 4.690 1.00 96.62 201 PRO A N 1
ATOM 1472 C CA . PRO A 1 201 ? -2.562 -5.333 3.448 1.00 96.62 201 PRO A CA 1
ATOM 1473 C C . PRO A 1 201 ? -2.922 -3.864 3.684 1.00 96.62 201 PRO A C 1
ATOM 1475 O O . PRO A 1 201 ? -3.680 -3.547 4.606 1.00 96.62 201 PRO A O 1
ATOM 1478 N N . ILE A 1 202 ? -2.452 -2.985 2.795 1.00 95.94 202 ILE A N 1
ATOM 1479 C CA . ILE A 1 202 ? -2.749 -1.546 2.829 1.00 95.94 202 ILE A CA 1
ATOM 1480 C C . ILE A 1 202 ? -3.653 -1.108 1.672 1.00 95.94 202 ILE A C 1
ATOM 1482 O O . ILE A 1 202 ? -3.762 -1.785 0.641 1.00 95.94 202 ILE A O 1
ATOM 1486 N N . VAL A 1 203 ? -4.334 0.023 1.865 1.00 96.00 203 VAL A N 1
ATOM 1487 C CA . VAL A 1 203 ? -5.290 0.587 0.896 1.00 96.00 203 VAL A CA 1
ATOM 1488 C C . VAL A 1 203 ? -4.628 1.377 -0.229 1.00 96.00 203 VAL A C 1
ATOM 1490 O O . VAL A 1 203 ? -5.225 1.506 -1.299 1.00 96.00 203 VAL A O 1
ATOM 1493 N N . SER A 1 204 ? -3.430 1.924 -0.010 1.00 94.06 204 SER A N 1
ATOM 1494 C CA . SER A 1 204 ? -2.759 2.724 -1.031 1.00 94.06 204 SER A CA 1
ATOM 1495 C C . SER A 1 204 ? -2.247 1.875 -2.194 1.00 94.06 204 SER A C 1
ATOM 1497 O O . SER A 1 204 ? -1.703 0.780 -2.025 1.00 94.06 204 SER A O 1
ATOM 1499 N N . ALA A 1 205 ? -2.394 2.420 -3.396 1.00 94.12 205 ALA A N 1
ATOM 1500 C CA . ALA A 1 205 ? -1.929 1.846 -4.647 1.00 94.12 205 ALA A CA 1
ATOM 1501 C C . ALA A 1 205 ? -1.195 2.898 -5.485 1.00 94.12 205 ALA A C 1
ATOM 1503 O O . ALA A 1 205 ? -1.475 4.093 -5.403 1.00 94.12 205 ALA A O 1
ATOM 1504 N N . LEU A 1 206 ? -0.260 2.449 -6.316 1.00 93.94 206 LEU A N 1
ATOM 1505 C CA . LEU A 1 206 ? 0.346 3.243 -7.378 1.00 93.94 206 LEU A CA 1
ATOM 1506 C C . LEU A 1 206 ? -0.570 3.222 -8.602 1.00 93.94 206 LEU A C 1
ATOM 1508 O O . LEU A 1 206 ? -1.002 2.149 -9.026 1.00 93.94 206 LEU A O 1
ATOM 1512 N N . VAL A 1 207 ? -0.823 4.389 -9.195 1.00 94.94 207 VAL A N 1
ATOM 1513 C CA . VAL A 1 207 ? -1.643 4.514 -10.405 1.00 94.94 207 VAL A CA 1
ATOM 1514 C C . VAL A 1 207 ? -0.744 4.706 -11.619 1.00 94.94 207 VAL A C 1
ATOM 1516 O O . VAL A 1 207 ? 0.036 5.659 -11.682 1.00 94.94 207 VAL A O 1
ATOM 1519 N N . ILE A 1 208 ? -0.857 3.810 -12.599 1.00 94.88 208 ILE A N 1
ATOM 1520 C CA . ILE A 1 208 ? -0.037 3.815 -13.817 1.00 94.88 208 ILE A CA 1
ATOM 1521 C C . ILE A 1 208 ? -0.931 3.701 -15.044 1.00 94.88 208 ILE A C 1
ATOM 1523 O O . ILE A 1 208 ? -1.757 2.799 -15.125 1.00 94.88 208 ILE A O 1
ATOM 1527 N N . SER A 1 209 ? -0.731 4.565 -16.033 1.00 96.06 209 SER A N 1
ATOM 1528 C CA . SER A 1 209 ? -1.382 4.447 -17.339 1.00 96.06 209 SER A CA 1
ATOM 1529 C C . SER A 1 209 ? -0.445 3.797 -18.352 1.00 96.06 209 SER A C 1
ATOM 1531 O O . SER A 1 209 ? 0.692 4.238 -18.527 1.00 96.06 209 SER A O 1
ATOM 1533 N N . SER A 1 210 ? -0.905 2.736 -19.009 1.00 95.19 210 SER A N 1
ATOM 1534 C CA . SER A 1 210 ? -0.155 1.988 -20.021 1.00 95.19 210 SER A CA 1
ATOM 1535 C C . SER A 1 210 ? -1.112 1.414 -21.060 1.00 95.19 210 SER A C 1
ATOM 1537 O O . SER A 1 210 ? -2.121 0.818 -20.687 1.00 95.19 210 SER A O 1
ATOM 1539 N N . ASP A 1 211 ? -0.824 1.611 -22.348 1.00 92.56 211 ASP A N 1
ATOM 1540 C CA . ASP A 1 211 ? -1.614 1.077 -23.469 1.00 92.56 211 ASP A CA 1
ATOM 1541 C C . ASP A 1 211 ? -3.130 1.331 -23.338 1.00 92.56 211 ASP A C 1
ATOM 1543 O O . ASP A 1 211 ? -3.958 0.428 -23.475 1.00 92.56 211 ASP A O 1
ATOM 1547 N N . SER A 1 212 ? -3.497 2.575 -23.006 1.00 93.06 212 SER A N 1
ATOM 1548 C CA . SER A 1 212 ? -4.886 3.012 -22.768 1.00 93.06 212 SER A CA 1
ATOM 1549 C C . SER A 1 212 ? -5.595 2.338 -21.583 1.00 93.06 212 SER A C 1
ATOM 1551 O O . SER A 1 212 ? -6.808 2.487 -21.430 1.00 93.06 212 SER A O 1
ATOM 1553 N N . ARG A 1 213 ? -4.866 1.627 -20.718 1.00 96.19 213 ARG A N 1
ATOM 1554 C CA . ARG A 1 213 ? -5.373 1.043 -19.470 1.00 96.19 213 ARG A CA 1
ATOM 1555 C C . ARG A 1 213 ? -4.783 1.762 -18.267 1.00 96.19 213 ARG A C 1
ATOM 1557 O O . ARG A 1 213 ? -3.603 2.100 -18.255 1.00 96.19 213 ARG A O 1
ATOM 1564 N N . VAL A 1 214 ? -5.602 1.940 -17.236 1.00 94.56 214 VAL A N 1
ATOM 1565 C CA . VAL A 1 214 ? -5.154 2.407 -15.922 1.00 94.56 214 VAL A CA 1
ATOM 1566 C C . VAL A 1 214 ? -4.981 1.195 -15.016 1.00 94.56 214 VAL A C 1
ATOM 1568 O O . VAL A 1 214 ? -5.889 0.379 -14.872 1.00 94.56 214 VAL A O 1
ATOM 1571 N N . TRP A 1 215 ? -3.798 1.080 -14.432 1.00 94.88 215 TRP A N 1
ATOM 1572 C CA . TRP A 1 215 ? -3.415 0.048 -13.487 1.00 94.88 215 TRP A CA 1
ATOM 1573 C C . TRP A 1 215 ? -3.326 0.658 -12.095 1.00 94.88 215 TRP A C 1
ATOM 1575 O O . TRP A 1 215 ? -2.593 1.623 -11.892 1.00 94.88 215 TRP A O 1
ATOM 1585 N N . GLU A 1 216 ? -4.031 0.061 -11.142 1.00 94.50 216 GLU A N 1
ATOM 1586 C CA . GLU A 1 216 ? -3.878 0.341 -9.716 1.00 94.50 216 GLU A CA 1
ATOM 1587 C C . GLU A 1 216 ? -3.100 -0.820 -9.095 1.00 94.50 216 GLU A C 1
ATOM 1589 O O . GLU A 1 216 ? -3.579 -1.954 -9.035 1.00 94.50 216 GLU A O 1
ATOM 1594 N N . ILE A 1 217 ? -1.855 -0.564 -8.703 1.00 94.12 217 ILE A N 1
ATOM 1595 C CA . ILE A 1 217 ? -0.954 -1.581 -8.159 1.00 94.12 217 ILE A CA 1
ATOM 1596 C C . ILE A 1 217 ? -0.825 -1.344 -6.655 1.00 94.12 217 ILE A C 1
ATOM 1598 O O . ILE A 1 217 ? -0.244 -0.329 -6.275 1.00 94.12 217 ILE A O 1
ATOM 1602 N N . PRO A 1 218 ? -1.318 -2.248 -5.787 1.00 94.31 218 PRO A N 1
ATOM 1603 C CA . PRO A 1 218 ? -1.181 -2.083 -4.344 1.00 94.31 218 PRO A CA 1
ATOM 1604 C C . PRO A 1 218 ? 0.279 -1.880 -3.936 1.00 94.31 218 PRO A C 1
ATOM 1606 O O . PRO A 1 218 ? 1.169 -2.593 -4.416 1.00 94.31 218 PRO A O 1
ATOM 1609 N N . ILE A 1 219 ? 0.528 -0.912 -3.054 1.00 93.19 219 ILE A N 1
ATOM 1610 C CA . ILE A 1 219 ? 1.884 -0.589 -2.588 1.00 93.19 219 ILE A CA 1
ATOM 1611 C C . ILE A 1 219 ? 2.501 -1.801 -1.872 1.00 93.19 219 ILE A C 1
ATOM 1613 O O . ILE A 1 219 ? 3.654 -2.121 -2.134 1.00 93.19 219 ILE A O 1
ATOM 1617 N N . ASP A 1 220 ? 1.719 -2.563 -1.098 1.00 92.88 220 ASP A N 1
ATOM 1618 C CA . ASP A 1 220 ? 2.144 -3.817 -0.444 1.00 92.88 220 ASP A CA 1
ATOM 1619 C C . ASP A 1 220 ? 2.429 -4.982 -1.406 1.00 92.88 220 ASP A C 1
ATOM 1621 O O . ASP A 1 220 ? 2.851 -6.044 -0.965 1.00 92.88 220 ASP A O 1
ATOM 1625 N N . ARG A 1 221 ? 2.167 -4.814 -2.708 1.00 93.88 221 ARG A N 1
ATOM 1626 C CA . ARG A 1 221 ? 2.514 -5.785 -3.762 1.00 93.88 221 ARG A CA 1
ATOM 1627 C C . ARG A 1 221 ? 3.566 -5.260 -4.732 1.00 93.88 221 ARG A C 1
ATOM 1629 O O . ARG A 1 221 ? 3.805 -5.864 -5.789 1.00 93.88 221 ARG A O 1
ATOM 1636 N N . THR A 1 222 ? 4.110 -4.088 -4.426 1.00 94.19 222 THR A N 1
ATOM 1637 C CA . THR A 1 222 ? 5.135 -3.430 -5.217 1.00 94.19 222 THR A CA 1
ATOM 1638 C C . THR A 1 222 ? 6.479 -3.717 -4.579 1.00 94.19 222 THR A C 1
ATOM 1640 O O . THR A 1 222 ? 6.732 -3.348 -3.440 1.00 94.19 222 THR A O 1
ATOM 1643 N N . ARG A 1 223 ? 7.362 -4.347 -5.346 1.00 92.75 223 ARG A N 1
ATOM 1644 C CA . ARG A 1 223 ? 8.731 -4.614 -4.925 1.00 92.75 223 ARG A CA 1
ATOM 1645 C C . ARG A 1 223 ? 9.602 -3.383 -5.116 1.00 92.75 223 ARG A C 1
ATOM 1647 O O . ARG A 1 223 ? 10.368 -3.018 -4.233 1.00 92.75 223 ARG A O 1
ATOM 1654 N N . SER A 1 224 ? 9.517 -2.777 -6.299 1.00 92.81 224 SER A N 1
ATOM 1655 C CA . SER A 1 224 ? 10.342 -1.628 -6.651 1.00 92.81 224 SER A CA 1
ATOM 1656 C C . SER A 1 224 ? 9.735 -0.782 -7.762 1.00 92.81 224 SER A C 1
ATOM 1658 O O . SER A 1 224 ? 8.979 -1.263 -8.611 1.00 92.81 224 SER A O 1
ATOM 1660 N N . VAL A 1 225 ? 10.094 0.501 -7.759 1.00 92.81 225 VAL A N 1
ATOM 1661 C CA . VAL A 1 225 ? 9.708 1.473 -8.784 1.00 92.81 225 VAL A CA 1
ATOM 1662 C C . VAL A 1 225 ? 10.975 2.034 -9.402 1.00 92.81 225 VAL A C 1
ATOM 1664 O O . VAL A 1 225 ? 11.832 2.567 -8.702 1.00 92.81 225 VAL A O 1
ATOM 1667 N N . VAL A 1 226 ? 11.089 1.931 -10.721 1.00 92.38 226 VAL A N 1
ATOM 1668 C CA . VAL A 1 226 ? 12.215 2.460 -11.486 1.00 92.38 226 VAL A CA 1
ATOM 1669 C C . VAL A 1 226 ? 11.714 3.570 -12.395 1.00 92.38 226 VAL A C 1
ATOM 1671 O O . VAL A 1 226 ? 10.881 3.332 -13.270 1.00 92.38 226 VAL A O 1
ATOM 1674 N N . VAL A 1 227 ? 12.228 4.791 -12.234 1.00 90.50 227 VAL A N 1
ATOM 1675 C CA . VAL A 1 227 ? 11.941 5.869 -13.193 1.00 90.50 227 VAL A CA 1
ATOM 1676 C C . VAL A 1 227 ? 12.771 5.646 -14.445 1.00 90.50 227 VAL A C 1
ATOM 1678 O O . VAL A 1 227 ? 13.994 5.796 -14.454 1.00 90.50 227 VAL A O 1
ATOM 1681 N N . THR A 1 228 ? 12.091 5.327 -15.539 1.00 87.25 228 THR A N 1
ATOM 1682 C CA . THR A 1 228 ? 12.722 5.256 -16.848 1.00 87.25 228 THR A CA 1
ATOM 1683 C C . THR A 1 228 ? 12.824 6.670 -17.396 1.00 87.25 228 THR A C 1
ATOM 1685 O O . THR A 1 228 ? 11.819 7.335 -17.639 1.00 87.25 228 THR A O 1
ATOM 1688 N N . SER A 1 229 ? 14.046 7.165 -17.595 1.00 74.81 229 SER A N 1
ATOM 1689 C CA . SER A 1 229 ? 14.229 8.370 -18.400 1.00 74.81 229 SER A CA 1
ATOM 1690 C C . SER A 1 229 ? 13.632 8.112 -19.781 1.00 74.81 229 SER A C 1
ATOM 1692 O O . SER A 1 229 ? 13.959 7.084 -20.378 1.00 74.81 229 SER A O 1
ATOM 1694 N N . GLU A 1 230 ? 12.829 9.037 -20.304 1.00 64.69 230 GLU A N 1
ATOM 1695 C CA . GLU A 1 230 ? 12.410 9.068 -21.708 1.00 64.69 230 GLU A CA 1
ATOM 1696 C C . GLU A 1 230 ? 13.645 9.267 -22.604 1.00 64.69 230 GLU A C 1
ATOM 1698 O O . GLU A 1 230 ? 13.876 10.315 -23.201 1.00 64.69 230 GLU A O 1
ATOM 1703 N N . LYS A 1 231 ? 14.505 8.251 -22.707 1.00 53.91 231 LYS A N 1
ATOM 1704 C CA . LYS A 1 231 ? 15.645 8.195 -23.628 1.00 53.91 231 LYS A CA 1
ATOM 1705 C C . LYS A 1 231 ? 15.147 7.880 -25.040 1.00 53.91 231 LYS A C 1
ATOM 1707 O O . LYS A 1 231 ? 15.755 7.106 -25.775 1.00 53.91 231 LYS A O 1
ATOM 1712 N N . GLY A 1 232 ? 14.071 8.552 -25.451 1.00 52.22 232 GLY A N 1
ATOM 1713 C CA . GLY A 1 232 ? 13.588 8.571 -26.826 1.00 52.22 232 GLY A CA 1
ATOM 1714 C C . GLY A 1 232 ? 14.629 9.111 -27.807 1.00 52.22 232 GLY A C 1
ATOM 1715 O O . GLY A 1 232 ? 14.501 8.875 -28.996 1.00 52.22 232 GLY A O 1
ATOM 1716 N N . LYS A 1 233 ? 15.705 9.763 -27.340 1.00 49.91 233 LYS A N 1
ATOM 1717 C CA . LYS A 1 233 ? 16.791 10.253 -28.206 1.00 49.91 233 LYS A CA 1
ATOM 1718 C C . LYS A 1 233 ? 17.938 9.261 -28.426 1.00 49.91 233 LYS A C 1
ATOM 1720 O O . LYS A 1 233 ? 18.593 9.342 -29.455 1.00 49.91 233 LYS A O 1
ATOM 1725 N N . ALA A 1 234 ? 18.169 8.301 -27.526 1.00 53.78 234 ALA A N 1
ATOM 1726 C CA . ALA A 1 234 ? 19.293 7.367 -27.680 1.00 53.78 234 ALA A CA 1
ATOM 1727 C C . ALA A 1 234 ? 19.041 6.318 -28.780 1.00 53.78 234 ALA A C 1
ATOM 1729 O O . ALA A 1 234 ? 19.965 5.943 -29.497 1.00 53.78 234 ALA A O 1
ATOM 1730 N N . LYS A 1 235 ? 17.778 5.907 -28.976 1.00 55.03 235 LYS A N 1
ATOM 1731 C CA . LYS A 1 235 ? 17.400 4.948 -30.030 1.00 55.03 235 LYS A CA 1
ATOM 1732 C C . LYS A 1 235 ? 17.658 5.483 -31.446 1.00 55.03 235 LYS A C 1
ATOM 1734 O O . LYS A 1 235 ? 18.077 4.720 -32.309 1.00 55.03 235 LYS A O 1
ATOM 1739 N N . TRP A 1 236 ? 17.481 6.787 -31.671 1.00 55.47 236 TRP A N 1
ATOM 1740 C CA . TRP A 1 236 ? 17.752 7.411 -32.973 1.00 55.47 236 TRP A CA 1
ATOM 1741 C C . TRP A 1 236 ? 19.243 7.552 -33.277 1.00 55.47 236 TRP A C 1
ATOM 1743 O O . TRP A 1 236 ? 19.630 7.462 -34.436 1.00 55.47 236 TRP A O 1
ATOM 1753 N N . VAL A 1 237 ? 20.089 7.720 -32.256 1.00 58.66 237 VAL A N 1
ATOM 1754 C CA . VAL A 1 237 ? 21.546 7.785 -32.451 1.00 58.66 237 VAL A CA 1
ATOM 1755 C C . VAL A 1 237 ? 22.091 6.425 -32.894 1.00 58.66 237 VAL A C 1
ATOM 1757 O O . VAL A 1 237 ? 22.883 6.370 -33.829 1.00 58.66 237 VAL A O 1
ATOM 1760 N N . GLY A 1 238 ? 21.609 5.326 -32.300 1.00 58.31 238 GLY A N 1
ATOM 1761 C CA . GLY A 1 238 ? 21.969 3.971 -32.738 1.00 58.31 238 GLY A CA 1
ATOM 1762 C C . GLY A 1 238 ? 21.529 3.675 -34.177 1.00 58.31 238 GLY A C 1
ATOM 1763 O O . GLY A 1 238 ? 22.329 3.193 -34.976 1.00 58.31 238 GLY A O 1
ATOM 1764 N N . LEU A 1 239 ? 20.292 4.051 -34.531 1.00 60.69 239 LEU A N 1
ATOM 1765 C CA . LEU A 1 239 ? 19.769 3.908 -35.895 1.00 60.69 239 LEU A CA 1
ATOM 1766 C C . LEU A 1 239 ? 20.568 4.746 -36.910 1.00 60.69 239 LEU A C 1
ATOM 1768 O O . LEU A 1 239 ? 20.894 4.261 -37.990 1.00 60.69 239 LEU A O 1
ATOM 1772 N N . GLY A 1 240 ? 20.906 5.991 -36.559 1.00 65.12 240 GLY A N 1
ATOM 1773 C CA . GLY A 1 240 ? 21.650 6.901 -37.432 1.00 65.12 240 GLY A CA 1
ATOM 1774 C C . GLY A 1 240 ? 23.078 6.434 -37.711 1.00 65.12 240 GLY A C 1
ATOM 1775 O O . GLY A 1 240 ? 23.531 6.511 -38.850 1.00 65.12 240 GLY A O 1
ATOM 1776 N N . ILE A 1 241 ? 23.770 5.899 -36.700 1.00 72.44 241 ILE A N 1
ATOM 1777 C CA . ILE A 1 241 ? 25.120 5.341 -36.873 1.00 72.44 241 ILE A CA 1
ATOM 1778 C C . ILE A 1 241 ? 25.071 4.071 -37.731 1.00 72.44 241 ILE A C 1
ATOM 1780 O O . ILE A 1 241 ? 25.880 3.934 -38.645 1.00 72.44 241 ILE A O 1
ATOM 1784 N N . GLY A 1 242 ? 24.097 3.184 -37.494 1.00 66.31 242 GLY A N 1
ATOM 1785 C CA . GLY A 1 242 ? 23.914 1.976 -38.305 1.00 66.31 242 GLY A CA 1
ATOM 1786 C C . GLY A 1 242 ? 23.689 2.295 -39.784 1.00 66.31 242 GLY A C 1
ATOM 1787 O O . GLY A 1 242 ? 24.421 1.805 -40.639 1.00 66.31 242 GLY A O 1
ATOM 1788 N N . ALA A 1 243 ? 22.757 3.207 -40.078 1.00 70.38 243 ALA A N 1
ATOM 1789 C CA . ALA A 1 243 ? 22.471 3.623 -41.450 1.00 70.38 243 ALA A CA 1
ATOM 1790 C C . ALA A 1 243 ? 23.677 4.294 -42.135 1.00 70.38 243 ALA A C 1
ATOM 1792 O O . ALA A 1 243 ? 23.910 4.078 -43.323 1.00 70.38 243 ALA A O 1
ATOM 1793 N N . ALA A 1 244 ? 24.469 5.087 -41.404 1.00 70.25 244 ALA A N 1
ATOM 1794 C CA . ALA A 1 244 ? 25.670 5.713 -41.954 1.00 70.25 244 ALA A CA 1
ATOM 1795 C C . ALA A 1 244 ? 26.737 4.676 -42.349 1.00 70.25 244 ALA A C 1
ATOM 1797 O O . ALA A 1 244 ? 27.352 4.806 -43.409 1.00 70.25 244 ALA A O 1
ATOM 1798 N N . CYS A 1 245 ? 26.933 3.632 -41.537 1.00 72.25 245 CYS A N 1
ATOM 1799 C CA . CYS A 1 245 ? 27.844 2.535 -41.863 1.00 72.25 245 CYS A CA 1
ATOM 1800 C C . CYS A 1 245 ? 27.401 1.768 -43.116 1.00 72.25 245 CYS A C 1
ATOM 1802 O O . CYS A 1 245 ? 28.237 1.496 -43.978 1.00 72.25 245 CYS A O 1
ATOM 1804 N N . ASP A 1 246 ? 26.104 1.482 -43.255 1.00 72.06 246 ASP A N 1
ATOM 1805 C CA . ASP A 1 246 ? 25.569 0.778 -44.427 1.00 72.06 246 ASP A CA 1
ATOM 1806 C C . ASP A 1 246 ? 25.778 1.581 -45.720 1.00 72.06 246 ASP A C 1
ATOM 1808 O O . ASP A 1 246 ? 26.211 1.031 -46.733 1.00 72.06 246 ASP A O 1
ATOM 1812 N N . VAL A 1 247 ? 25.552 2.900 -45.684 1.00 75.00 247 VAL A N 1
ATOM 1813 C CA . VAL A 1 247 ? 25.785 3.782 -46.843 1.00 75.00 247 VAL A CA 1
ATOM 1814 C C . VAL A 1 247 ? 27.256 3.783 -47.256 1.00 75.00 247 VAL A C 1
ATOM 1816 O O . VAL A 1 247 ? 27.552 3.647 -48.443 1.00 75.00 247 VAL A O 1
ATOM 1819 N N . VAL A 1 248 ? 28.189 3.893 -46.303 1.00 76.56 248 VAL A N 1
ATOM 1820 C CA . VAL A 1 248 ? 29.633 3.853 -46.600 1.00 76.56 248 VAL A CA 1
ATOM 1821 C C . VAL A 1 248 ? 30.024 2.518 -47.235 1.00 76.56 248 VAL A C 1
ATOM 1823 O O . VAL A 1 248 ? 30.795 2.499 -48.195 1.00 76.56 248 VAL A O 1
ATOM 1826 N N . LEU A 1 249 ? 29.464 1.409 -46.747 1.00 75.56 249 LEU A N 1
ATOM 1827 C CA . LEU A 1 249 ? 29.740 0.078 -47.282 1.00 75.56 249 LEU A CA 1
ATOM 1828 C C . LEU A 1 249 ? 29.220 -0.079 -48.719 1.00 75.56 249 LEU A C 1
ATOM 1830 O O . LEU A 1 249 ? 29.938 -0.585 -49.579 1.00 75.56 249 LEU A O 1
ATOM 1834 N N . ILE A 1 250 ? 28.009 0.409 -49.003 1.00 74.94 250 ILE A N 1
ATOM 1835 C CA . ILE A 1 250 ? 27.426 0.392 -50.353 1.00 74.94 250 ILE A CA 1
ATOM 1836 C C . ILE A 1 250 ? 28.263 1.241 -51.318 1.00 74.94 250 ILE A C 1
ATOM 1838 O O . ILE A 1 250 ? 28.591 0.776 -52.409 1.00 74.94 250 ILE A O 1
ATOM 1842 N N . VAL A 1 251 ? 28.659 2.455 -50.916 1.00 78.25 251 VAL A N 1
ATOM 1843 C CA . VAL A 1 251 ? 29.501 3.338 -51.744 1.00 78.25 251 VAL A CA 1
ATOM 1844 C C . VAL A 1 251 ? 30.851 2.688 -52.044 1.00 78.25 251 VAL A C 1
ATOM 1846 O O . VAL A 1 251 ? 31.306 2.736 -53.184 1.00 78.25 251 VAL A O 1
ATOM 1849 N N . ALA A 1 252 ? 31.471 2.033 -51.059 1.00 76.56 252 ALA A N 1
ATOM 1850 C CA . ALA A 1 252 ? 32.731 1.324 -51.258 1.00 76.56 252 ALA A CA 1
ATOM 1851 C C . ALA A 1 252 ? 32.596 0.151 -52.247 1.00 76.56 252 ALA A C 1
ATOM 1853 O O . ALA A 1 252 ? 33.483 -0.048 -53.075 1.00 76.56 252 ALA A O 1
ATOM 1854 N N . ILE A 1 253 ? 31.486 -0.596 -52.202 1.00 76.94 253 ILE A N 1
ATOM 1855 C CA . ILE A 1 253 ? 31.208 -1.692 -53.145 1.00 76.94 253 ILE A CA 1
ATOM 1856 C C . ILE A 1 253 ? 31.027 -1.158 -54.573 1.00 76.94 253 ILE A C 1
ATOM 1858 O O . ILE A 1 253 ? 31.597 -1.727 -55.503 1.00 76.94 253 ILE A O 1
ATOM 1862 N N . ILE A 1 254 ? 30.283 -0.060 -54.749 1.00 76.56 254 ILE A N 1
ATOM 1863 C CA . ILE A 1 254 ? 30.072 0.567 -56.066 1.00 76.56 254 ILE A CA 1
ATOM 1864 C C . ILE A 1 254 ? 31.400 1.086 -56.629 1.00 76.56 254 ILE A C 1
ATOM 1866 O O . ILE A 1 254 ? 31.766 0.744 -57.749 1.00 76.56 254 ILE A O 1
ATOM 1870 N N . ALA A 1 255 ? 32.163 1.836 -55.827 1.00 78.62 255 ALA A N 1
ATOM 1871 C CA . ALA A 1 255 ? 33.451 2.389 -56.245 1.00 78.62 255 ALA A CA 1
ATOM 1872 C C . ALA A 1 255 ? 34.475 1.298 -56.603 1.00 78.62 255 ALA A C 1
ATOM 1874 O O . ALA A 1 255 ? 35.286 1.480 -57.511 1.00 78.62 255 ALA A O 1
ATOM 1875 N N . TRP A 1 256 ? 34.438 0.151 -55.916 1.00 77.44 256 TRP A N 1
ATOM 1876 C CA . TRP A 1 256 ? 35.262 -1.000 -56.282 1.00 77.44 256 TRP A CA 1
ATOM 1877 C C . TRP A 1 256 ? 34.811 -1.607 -57.620 1.00 77.44 256 TRP A C 1
ATOM 1879 O O . TRP A 1 256 ? 35.654 -1.894 -58.470 1.00 77.44 256 TRP A O 1
ATOM 1889 N N . GLY A 1 257 ? 33.503 -1.758 -57.847 1.00 75.38 257 GLY A N 1
ATOM 1890 C CA . GLY A 1 257 ? 32.963 -2.227 -59.127 1.00 75.38 257 GLY A CA 1
ATOM 1891 C C . GLY A 1 257 ? 33.467 -1.402 -60.315 1.00 75.38 257 GLY A C 1
ATOM 1892 O O . GLY A 1 257 ? 34.024 -1.967 -61.255 1.00 75.38 257 GLY A O 1
ATOM 1893 N N . ASP A 1 258 ? 33.380 -0.074 -60.215 1.00 75.38 258 ASP A N 1
ATOM 1894 C CA . ASP A 1 258 ? 33.828 0.844 -61.270 1.00 75.38 258 ASP A CA 1
ATOM 1895 C C . ASP A 1 258 ? 35.346 0.767 -61.506 1.00 75.38 258 ASP A C 1
ATOM 1897 O O . ASP A 1 258 ? 35.807 0.797 -62.646 1.00 75.38 258 ASP A O 1
ATOM 1901 N N . ALA A 1 259 ? 36.148 0.611 -60.447 1.00 70.75 259 ALA A N 1
ATOM 1902 C CA . ALA A 1 259 ? 37.603 0.497 -60.571 1.00 70.75 259 ALA A CA 1
ATOM 1903 C C . ALA A 1 259 ? 38.057 -0.793 -61.283 1.00 70.75 259 ALA A C 1
ATOM 1905 O O . ALA A 1 259 ? 39.142 -0.818 -61.866 1.00 70.75 259 ALA A O 1
ATOM 1906 N N . MET A 1 260 ? 37.254 -1.863 -61.251 1.00 67.06 260 MET A N 1
ATOM 1907 C CA . MET A 1 260 ? 37.563 -3.102 -61.975 1.00 67.06 260 MET A CA 1
ATOM 1908 C C . MET A 1 260 ? 37.241 -3.024 -63.475 1.00 67.06 260 MET A C 1
ATOM 1910 O O . MET A 1 260 ? 37.877 -3.739 -64.250 1.00 67.06 260 MET A O 1
ATOM 1914 N N . ASP A 1 261 ? 36.329 -2.146 -63.898 1.00 66.69 261 ASP A N 1
ATOM 1915 C CA . ASP A 1 261 ? 35.900 -2.037 -65.304 1.00 66.69 261 ASP A CA 1
ATOM 1916 C C . ASP A 1 261 ? 36.941 -1.322 -66.194 1.00 66.69 261 ASP A C 1
ATOM 1918 O O . ASP A 1 261 ? 37.022 -1.527 -67.403 1.00 66.69 261 ASP A O 1
ATOM 1922 N N . TRP A 1 262 ? 37.848 -0.545 -65.592 1.00 59.16 262 TRP A N 1
ATOM 1923 C CA . TRP A 1 262 ? 38.899 0.191 -66.312 1.00 59.16 262 TRP A CA 1
ATOM 1924 C C . TRP A 1 262 ? 40.121 -0.660 -66.715 1.00 59.16 262 TRP A C 1
ATOM 1926 O O . TRP A 1 262 ? 41.053 -0.153 -67.341 1.00 59.16 262 TRP A O 1
ATOM 1936 N N . GLY A 1 263 ? 40.146 -1.953 -66.378 1.00 58.31 263 GLY A N 1
ATOM 1937 C CA . GLY A 1 263 ? 41.321 -2.816 -66.549 1.00 58.31 263 GLY A CA 1
ATOM 1938 C C . GLY A 1 263 ? 41.446 -3.570 -67.879 1.00 58.31 263 GLY A C 1
ATOM 1939 O O . GLY A 1 263 ? 42.483 -4.196 -68.101 1.00 58.31 263 GLY A O 1
ATOM 1940 N N . GLU A 1 264 ? 40.439 -3.563 -68.760 1.00 58.84 264 GLU A N 1
ATOM 1941 C CA . GLU A 1 264 ? 40.440 -4.416 -69.972 1.00 58.84 264 GLU A CA 1
ATOM 1942 C C . GLU A 1 264 ? 40.581 -3.654 -71.305 1.00 58.84 264 GLU A C 1
ATOM 1944 O O . GLU A 1 264 ? 40.564 -4.259 -72.374 1.00 58.84 264 GLU A O 1
ATOM 1949 N N . GLY A 1 265 ? 40.806 -2.338 -71.268 1.00 62.50 265 GLY A N 1
ATOM 1950 C CA . GLY A 1 265 ? 40.730 -1.475 -72.451 1.00 62.50 265 GLY A CA 1
ATOM 1951 C C . GLY A 1 265 ? 42.018 -1.163 -73.226 1.00 62.50 265 GLY A C 1
ATOM 1952 O O . GLY A 1 265 ? 41.990 -0.212 -74.004 1.00 62.50 265 GLY A O 1
ATOM 1953 N N . GLY A 1 266 ? 43.153 -1.859 -73.059 1.00 59.12 266 GLY A N 1
ATOM 1954 C CA . GLY A 1 266 ? 44.364 -1.374 -73.742 1.00 59.12 266 GLY A CA 1
ATOM 1955 C C . GLY A 1 266 ? 45.600 -2.256 -73.780 1.00 59.12 266 GLY A C 1
ATOM 1956 O O . GLY A 1 266 ? 46.629 -1.851 -73.257 1.00 59.12 266 GLY A O 1
ATOM 1957 N N . ILE A 1 267 ? 45.549 -3.394 -74.480 1.00 59.22 267 ILE A N 1
ATOM 1958 C CA . ILE A 1 267 ? 46.741 -3.929 -75.164 1.00 59.22 267 ILE A CA 1
ATOM 1959 C C . ILE A 1 267 ? 46.313 -4.506 -76.521 1.00 59.22 267 ILE A C 1
ATOM 1961 O O . ILE A 1 267 ? 46.189 -5.714 -76.694 1.00 59.22 267 ILE A O 1
ATOM 1965 N N . HIS A 1 268 ? 46.082 -3.632 -77.500 1.00 55.56 268 HIS A N 1
ATOM 1966 C CA . HIS A 1 268 ? 46.110 -4.021 -78.907 1.00 55.56 268 HIS A CA 1
ATOM 1967 C C . HIS A 1 268 ? 47.143 -3.170 -79.646 1.00 55.56 268 HIS A C 1
ATOM 1969 O O . HIS A 1 268 ? 46.890 -2.019 -79.973 1.00 55.56 268 HIS A O 1
ATOM 1975 N N . GLY A 1 269 ? 48.294 -3.801 -79.893 1.00 59.09 269 GLY A N 1
ATOM 1976 C CA . GLY A 1 269 ? 49.066 -3.689 -81.128 1.00 59.09 269 GLY A CA 1
ATOM 1977 C C . GLY A 1 269 ? 49.871 -2.415 -81.358 1.00 59.09 269 GLY A C 1
ATOM 1978 O O . GLY A 1 269 ? 49.349 -1.477 -81.947 1.00 59.09 269 GLY A O 1
ATOM 1979 N N . PHE A 1 270 ? 51.167 -2.480 -81.046 1.00 48.94 270 PHE A N 1
ATOM 1980 C CA . PHE A 1 270 ? 52.236 -2.030 -81.944 1.00 48.94 270 PHE A CA 1
ATOM 1981 C C . PHE A 1 270 ? 53.420 -2.991 -81.845 1.00 48.94 270 PHE A C 1
ATOM 1983 O O . PHE A 1 270 ? 53.714 -3.432 -80.711 1.00 48.94 270 PHE A O 1
#

Organism: NCBI:txid2072418

Sequence (270 aa):
MTFKSIGGLAAVTVVIALLQLAGCSAIGYGLGSAIDGRQGAKGEI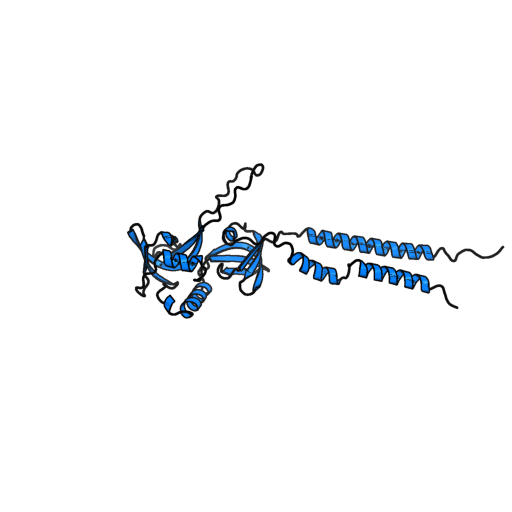PESEWTSVSPGRSVQVYRDSGLFISGSFHGSSITYGTDYKKRYGDWQNADSTRHGIPAPGDSVILSFEKGGELAGQLIGYDKKYSGSVQSHSGRPADRRLAPMSRGTPEAELLIRNPNSSAPLQIPAKSLSSITGASGVDLSGSTLTELVVNQRMPIVSALVISSDSRVWEIPIDRTRSVVVTSEKGKAKWVGLGIGAACDVVLIVAIIAWGDAMDWGEGGIHGF

=== Feature glossary ===
The record interleaves many kinds of information about one protein. Here is each kind framed as the question it answers.

Q: What are the backbone torsion angles?
A: φ (phi) and ψ (psi) are the two rotatable backbone dihedrals per residue: φ is the C(i-1)–N–Cα–C torsion, ψ is the N–Cα–C–N(i+1) torsion, both in degrees on (−180°, 180°]. α-helical residues cluster near (−60°, −45°); β-strand residues near (−120°, +130°). A Ramachandran plot is simply a scatter of (φ, ψ) for every residue.

Q: What is the amino-acid chain?
A: This is the polypeptide sequence — one letter per residue, N-terminus first. Length ranges from a few dozen residues for small domains to over a thousand for large multi-domain proteins.

Q: How mobile is each atom in the crystal?
A: For experimental (PDB) structures, the B-factor (temperature factor) quantifies the positional spread of each atom in the crystal — a combination of thermal vibration and static disorder — in units of Å². High B-factors mark flexible loops or poorly resolved regions; low B-factors mark the rigid, well-ordered core.

Q: Are the domains correctly placed relative to each other?
A: Predicted Aligned Error (PAE) is an AlphaFold confidence matrix: entry (i, j) is the expected error in the position of residue j, in ångströms, when the prediction is superimposed on the true structure at residue i. Low PAE within a block of residues means that block is internally rigid and well-predicted; high PAE between two blocks means their relative placement is uncertain even if each block individually is confident.

Q: How confident is the AlphaFold model at each residue?
A: pLDDT is the predicted lDDT-Cα score: AlphaFold's confidence that the local environment of each residue (all inter-atomic distances within 15 Å) is correctly placed. It is a per-residue number between 0 and 100, with higher meaning more reliable.

Q: What family and function is it annotated with?
A: Functional annotations link the protein to curated databases. InterPro entries identify conserved domains and families by matching the sequence against member-database signatures (Pfam, PROSITE, CDD, …). Gene Ontology (GO) terms describe molecular function, biological process, and cellular component in a controlled vocabulary. CATH places the structure in a hierarchical fold classification (Class/Architecture/Topology/Homologous-superfamily). The organism is the source species.

Q: How big and how compact is the whole molecule?
A: Three whole-structure scalars: the radius of gyration (RMS distance of Cα from centroid, in Å), the count of Cα–Cα contacts (pairs closer than 8 Å and separated by more than four residues in sequence — i.e. tertiary, not local, contacts), and the bounding-box dimensions. Together they distinguish compact globular folds from extended fibres or disordered chains.

Q: What known structures does this most resemble?
A: The Foldseek neighbor list gives the closest experimentally determined structures in the PDB, ranked by structural alignment. TM-score near 1 means near-identical fold; near 0.3 means only rough topology match. This is how one finds what a novel AlphaFold prediction most resembles in the solved-structure universe.

Q: Which residues are buried vs exposed?
A: SASA measures how much of the protein is reachable by solvent. It is computed by rolling a water-sized probe over the atomic surface and summing the exposed area (Å²). Per-residue SASA distinguishes core (buried, low SASA) from surface (exposed, high SASA) residues; total SASA is a whole-molecule size measure.

Q: Which residues are in helices, strands, or loops?
A: Eight-state secondary structure (DSSP): H is the canonical α-helix, G the tighter 3₁₀-helix, I the wider π-helix; E/B are β-structure, T and S are turns and bends, and '-' is everything else. DSSP derives these from the pattern of main-chain N–H···O=C hydrogen bonds, not from the sequence.

Q: Where is each backbone atom in 3D?
A: Structure coordinates are given as an mmCIF _atom_site loop: one row per atom with element, residue name, chain id, sequence number, and x/y/z position in Å. Only the four main-chain atoms per residue are included here; side chains are omitted to keep the record compact.

Q: What if only a Cα trace is available?
A: Three-state secondary structure (P-SEA) collapses the eight DSSP classes into helix (a), strand (b), and coil (c). P-SEA assigns these from Cα geometry alone — distances and angles — without requiring backbone oxygens, so it works on any Cα trace.

Q: What do the rendered images show?
A: The six renders are orthographic views along the three Cartesian axes in both directions. Representation (cartoon, sticks, or surface) and color scheme (sequence-rainbow or by-chain) vary across proteins so the training set covers all the common visualization conventions.

Q: What does the local fold look like, residue by residue?
A: Foldseek's 3Di representation compresses backbone geometry into a per-residue letter drawn from a learned twenty-state alphabet. It captures the tertiary interaction pattern around each residue — which residues are packed against it in space, regardless of where they are in sequence.

Q: What do the diagnostic plots show?
A: The contact map is a binary N×N matrix image: pixel (i, j) is dark where Cα_i and Cα_j are within 8 Å and |i−j|>4. Because the |i−j|>4 filter removes local helical contacts, off-diagonal stripes parallel to the main diagonal indicate parallel β-sheets; stripes perpendicular to it indicate antiparallel β-sheets. The Ramachandran plot scatters every residue's (φ, ψ) pair against the sterically allowed regions. The PAE heatmap renders the predicted-aligned-error matrix.